Protein AF-A0A7V9LCT3-F1 (afdb_monomer_lite)

Foldseek 3Di:
DAPPDDDDPLADWDWDFPPPVPDPDTDTRIHHLVRCCQPPVPVVVVCLVVVPDPCVSDVCNPVVSVVSVVSNVVNVVPPPPPPDQPCDDDDPLLVVLLVVCLVPVQPLVSLQVNLVVCVVSVHLLSVLLVLLSVDDPPDDDPVSVVVNVVSCVVLPQPQCVDPVQVKDFDDDRSATAEIETHDPVVVPQDDPLVSLQRPRQQQHQYYEYEEQPAQSQAPSHQSHAEYEYHPYDLVRDHQEHHNYQEYEYAYEQAPVSLVSVCRRCPQAAHQEYEYEPNYPCVHRVVSNVNRYVYYYYDYPVPVPDD

Sequence (306 aa):
MTCDREIPRGYPRIAEPCNDGRIPNAKYQYHCLECAIEQQPKLVREILVSETFDEGQVPDATALKQELQDRIEALEAKKPVPPRRVQLGPDRQVESLMQQLYDTPDDRDVLAVLADALTERGDLRGELIVLDLALGPDEGDEDQENRRNELRYRLLPRVCRSEVARAIVTWGFGFIDHAVVGDTQPYGGKLFPDVWSHGSLRLLRELTVNGDPGDWLGSKFPALRRLAIGYGRLDSLPSSLPRLEELRLTCRVDRAGAELLAAVLGDRKLARIELGHMARPDVVRERLAQLCDELVTFTDNDRATW

pLDDT: mean 84.53, std 13.06, range [43.25, 97.94]

Secondary structure (DSSP, 8-state):
----S---TT--EEEEEE--SS-SS-EEEEEEHHHHHHH-HHHHHHHHHHT---TTT-TTHHHHHHHHHHHHHHHHHHSPPPP--------HHHHHHHHHHTT-TT-HHHHHHHHHHHHHTT-HHHHHHHHHHHSBTTB--HHHHHHHHHHHHHHS-HHHH-TTTT-EEEE-SSSEEEEEE---GGGTT---TTGGG-GGGTT--EEEEES--TTTHHHH-TT--EEEEES--GGGS-S---S-SEEEE-S---HHHHHHHHHHHTTPPEEEEEE-TTS-HHHHHHHHHTSEEEEEE--GGGGG--

Radius of gyration: 23.57 Å; chains: 1; bounding box: 50×59×61 Å

Structure (mmCIF, N/CA/C/O backbone):
data_AF-A0A7V9LCT3-F1
#
_entry.id   AF-A0A7V9LCT3-F1
#
loop_
_atom_site.group_PDB
_atom_site.id
_atom_site.type_symbol
_atom_site.label_atom_id
_atom_site.label_alt_id
_atom_site.label_comp_id
_atom_site.label_asym_id
_atom_site.label_entity_id
_atom_site.label_seq_id
_atom_site.pdbx_PDB_ins_code
_atom_site.Cartn_x
_atom_site.Cartn_y
_atom_site.Cartn_z
_atom_site.occupancy
_atom_site.B_iso_or_equiv
_atom_site.auth_seq_id
_atom_site.auth_comp_id
_atom_site.auth_asym_id
_atom_site.auth_atom_id
_atom_site.pdbx_PDB_model_num
ATOM 1 N N . MET A 1 1 ? -16.205 17.462 13.086 1.00 47.94 1 MET A N 1
ATOM 2 C CA . MET A 1 1 ? -16.680 17.943 14.401 1.00 47.94 1 MET A CA 1
ATOM 3 C C . MET A 1 1 ? -16.192 19.362 14.613 1.00 47.94 1 MET A C 1
ATOM 5 O O . MET A 1 1 ? -15.016 19.550 14.875 1.00 47.94 1 MET A O 1
ATOM 9 N N . THR A 1 2 ? -17.044 20.366 14.421 1.00 52.69 2 THR A N 1
ATOM 10 C CA . THR A 1 2 ? -16.813 21.711 14.963 1.00 52.69 2 THR A CA 1
ATOM 11 C C . THR A 1 2 ? -17.222 21.696 16.426 1.00 52.69 2 THR A C 1
ATOM 13 O O . THR A 1 2 ? -18.192 21.039 16.794 1.00 52.69 2 THR A O 1
ATOM 16 N N . CYS A 1 3 ? -16.497 22.407 17.283 1.00 67.50 3 CYS A N 1
ATOM 17 C CA . CYS A 1 3 ? -17.121 22.864 18.512 1.00 67.50 3 CYS A CA 1
ATOM 18 C C . CYS A 1 3 ? -18.257 23.810 18.098 1.00 67.50 3 CYS A C 1
ATOM 20 O O . CYS A 1 3 ? -17.982 24.896 17.599 1.00 67.50 3 CYS A O 1
ATOM 22 N N . ASP A 1 4 ? -19.515 23.405 18.274 1.00 72.69 4 ASP A N 1
ATOM 23 C CA . ASP A 1 4 ? -20.668 24.257 17.937 1.00 72.69 4 ASP A CA 1
ATOM 24 C C . ASP A 1 4 ? -20.835 25.434 18.916 1.00 72.69 4 ASP A C 1
ATOM 26 O O . ASP A 1 4 ? -21.752 26.244 18.785 1.00 72.69 4 ASP A O 1
ATOM 30 N N . ARG A 1 5 ? -19.951 25.551 19.919 1.00 79.88 5 ARG A N 1
ATOM 31 C CA . ARG A 1 5 ? -19.931 26.695 20.829 1.00 79.88 5 ARG A CA 1
ATOM 32 C C . ARG A 1 5 ? -19.214 27.863 20.170 1.00 79.88 5 ARG A C 1
ATOM 34 O O . ARG A 1 5 ? -18.103 27.733 19.659 1.00 79.88 5 ARG A O 1
ATOM 41 N N . GLU A 1 6 ? -19.833 29.030 20.267 1.00 83.25 6 GLU A N 1
ATOM 42 C CA . GLU A 1 6 ? -19.211 30.289 19.887 1.00 83.25 6 GLU A CA 1
ATOM 43 C C . GLU A 1 6 ? -17.942 30.514 20.727 1.00 83.25 6 GLU A C 1
ATOM 45 O O . GLU A 1 6 ? -17.989 30.503 21.958 1.00 83.25 6 GLU A O 1
ATOM 50 N N . ILE A 1 7 ? -16.793 30.677 20.064 1.00 83.50 7 ILE A N 1
ATOM 51 C CA . ILE A 1 7 ? -15.518 30.969 20.729 1.00 83.50 7 ILE A CA 1
ATOM 52 C C . ILE A 1 7 ? -15.452 32.486 20.938 1.00 83.50 7 ILE A C 1
ATOM 54 O O . ILE A 1 7 ? -15.351 33.216 19.943 1.00 83.50 7 ILE A O 1
ATOM 58 N N . PRO A 1 8 ? -15.491 32.996 22.183 1.00 83.25 8 PRO A N 1
ATOM 59 C CA . PRO A 1 8 ? -15.514 34.432 22.400 1.00 83.25 8 PRO A CA 1
ATOM 60 C C . PRO A 1 8 ? -14.223 35.087 21.900 1.00 83.25 8 PRO A C 1
ATOM 62 O O . PRO A 1 8 ? -13.136 34.502 21.921 1.00 83.25 8 PRO A O 1
ATOM 65 N N . ARG A 1 9 ? -14.328 36.336 21.445 1.00 81.69 9 ARG A N 1
ATOM 66 C CA . ARG A 1 9 ? -13.175 37.083 20.934 1.00 81.69 9 ARG A CA 1
ATOM 67 C C . ARG A 1 9 ? -12.093 37.206 22.014 1.00 81.69 9 ARG A C 1
ATOM 69 O O . ARG A 1 9 ? -12.383 37.620 23.131 1.00 81.69 9 ARG A O 1
ATOM 76 N N . GLY A 1 10 ? -10.850 36.884 21.653 1.00 80.31 10 GLY A N 1
ATOM 77 C CA . GLY A 1 10 ? -9.696 36.930 22.559 1.00 80.31 10 GLY A CA 1
ATOM 78 C C . GLY A 1 10 ? -9.449 35.644 23.351 1.00 80.31 10 GLY A C 1
ATOM 79 O O . GLY A 1 10 ? -8.466 35.582 24.080 1.00 80.31 10 GLY A O 1
ATOM 80 N N . TYR A 1 11 ? -10.290 34.614 23.200 1.00 81.19 11 TYR A N 1
ATOM 81 C CA . TYR A 1 11 ? -10.021 33.309 23.802 1.00 81.19 11 TYR A CA 1
ATOM 82 C C . TYR A 1 11 ? -9.047 32.485 22.947 1.00 81.19 11 TYR A C 1
ATOM 84 O O . TYR A 1 11 ? -9.151 32.501 21.713 1.00 81.19 11 TYR A O 1
ATOM 92 N N . PRO A 1 12 ? -8.136 31.721 23.580 1.00 80.69 12 PRO A N 1
ATOM 93 C CA . PRO A 1 12 ? -7.275 30.780 22.880 1.00 80.69 12 PRO A CA 1
ATOM 94 C C . PRO A 1 12 ? -8.095 29.745 22.105 1.00 80.69 12 PRO A C 1
ATOM 96 O O . PRO A 1 12 ? -9.076 29.190 22.607 1.00 80.69 12 PRO A O 1
ATOM 99 N N . ARG A 1 13 ? -7.669 29.457 20.877 1.00 86.31 13 ARG A N 1
ATOM 100 C CA . ARG A 1 13 ? -8.299 28.471 19.994 1.00 86.31 13 ARG A CA 1
ATOM 101 C C . ARG A 1 13 ? -7.247 27.711 19.209 1.00 86.31 13 ARG A C 1
ATOM 103 O O . ARG A 1 13 ? -6.200 28.266 18.889 1.00 86.31 13 ARG A O 1
ATOM 110 N N . ILE A 1 14 ? -7.554 26.467 18.872 1.00 82.94 14 ILE A N 1
ATOM 111 C CA . ILE A 1 14 ? -6.701 25.636 18.024 1.00 82.94 14 ILE A CA 1
ATOM 112 C C . ILE A 1 14 ? -7.218 25.714 16.597 1.00 82.94 14 ILE A C 1
ATOM 114 O O . ILE A 1 14 ? -8.405 25.507 16.366 1.00 82.94 14 ILE A O 1
ATOM 118 N N . ALA A 1 15 ? -6.335 26.043 15.659 1.00 82.31 15 ALA A N 1
ATOM 119 C CA . ALA A 1 15 ? -6.627 26.007 14.236 1.00 82.31 15 ALA A CA 1
ATOM 120 C C . ALA A 1 15 ? -6.131 24.674 13.669 1.00 82.31 15 ALA A C 1
ATOM 122 O O . ALA A 1 15 ? -4.931 24.418 13.647 1.00 82.31 15 ALA A O 1
ATOM 123 N N . GLU A 1 16 ? -7.053 23.836 13.219 1.00 76.81 16 GLU A N 1
ATOM 124 C CA . GLU A 1 16 ? -6.757 22.600 12.505 1.00 76.81 16 GLU A CA 1
ATOM 125 C C . GLU A 1 16 ? -6.865 22.876 10.998 1.00 76.81 16 GLU A C 1
ATOM 127 O O . GLU A 1 16 ? -7.911 23.354 10.544 1.00 76.81 16 GLU A O 1
ATOM 132 N N . PRO A 1 17 ? -5.808 22.646 10.203 1.00 72.94 17 PRO A N 1
ATOM 133 C CA . PRO A 1 17 ? -5.899 22.775 8.757 1.00 72.94 17 PRO A CA 1
ATOM 134 C C . PRO A 1 17 ? -6.800 21.664 8.197 1.00 72.94 17 PRO A C 1
ATOM 136 O O . PRO A 1 17 ? -6.451 20.489 8.190 1.00 72.94 17 PRO A O 1
ATOM 139 N N . CYS A 1 18 ? -7.963 22.037 7.673 1.00 70.12 18 CYS A N 1
ATOM 140 C CA . CYS A 1 18 ? -8.828 21.148 6.909 1.00 70.12 18 CYS A CA 1
ATOM 141 C C . CYS A 1 18 ? -8.391 21.178 5.451 1.00 70.12 18 CYS A C 1
ATOM 143 O O . CYS A 1 18 ? -8.944 21.919 4.634 1.00 70.12 18 CYS A O 1
ATOM 145 N N . ASN A 1 19 ? -7.373 20.388 5.130 1.00 61.22 19 ASN A N 1
ATOM 146 C CA . ASN A 1 19 ? -6.968 20.199 3.749 1.00 61.22 19 ASN A CA 1
ATOM 147 C C . ASN A 1 19 ? -7.677 18.963 3.186 1.00 61.22 19 ASN A C 1
ATOM 149 O O . ASN A 1 19 ? -7.213 17.839 3.337 1.00 61.22 19 ASN A O 1
ATOM 153 N N . ASP A 1 20 ? -8.816 19.175 2.525 1.00 60.22 20 ASP A N 1
ATOM 154 C CA . ASP A 1 20 ? -9.520 18.126 1.771 1.00 60.22 20 ASP A CA 1
ATOM 155 C C . ASP A 1 20 ? -8.862 17.832 0.406 1.00 60.22 20 ASP A C 1
ATOM 157 O O . ASP A 1 20 ? -9.371 17.036 -0.384 1.00 60.22 20 ASP A O 1
ATOM 161 N N . GLY A 1 21 ? -7.738 18.496 0.109 1.00 55.75 21 GLY A N 1
ATOM 162 C CA . GLY A 1 21 ? -6.989 18.371 -1.140 1.00 55.75 21 GLY A CA 1
ATOM 163 C C . GLY A 1 21 ? -7.661 19.018 -2.355 1.00 55.75 21 GLY A C 1
ATOM 164 O O . GLY A 1 21 ? -7.080 18.990 -3.438 1.00 55.75 21 GLY A O 1
ATOM 165 N N . ARG A 1 22 ? -8.857 19.612 -2.213 1.00 50.59 22 ARG A N 1
ATOM 166 C CA . ARG A 1 22 ? -9.653 20.145 -3.335 1.00 50.59 22 ARG A CA 1
ATOM 167 C C . ARG A 1 22 ? -9.625 21.667 -3.444 1.00 50.59 22 ARG A C 1
ATOM 169 O O . ARG A 1 22 ? -9.981 22.200 -4.493 1.00 50.59 22 ARG A O 1
ATOM 176 N N . ILE A 1 23 ? -9.213 22.379 -2.394 1.00 46.91 23 ILE A N 1
ATOM 177 C CA . ILE A 1 23 ? -9.235 23.848 -2.355 1.00 46.91 23 ILE A CA 1
ATOM 178 C C . ILE A 1 23 ? -7.805 24.393 -2.178 1.00 46.91 23 ILE A C 1
ATOM 180 O O . ILE A 1 23 ? -7.138 24.023 -1.218 1.00 46.91 23 ILE A O 1
ATOM 184 N N . PRO A 1 24 ? -7.325 25.307 -3.050 1.00 54.25 24 PRO A N 1
ATOM 185 C CA . PRO A 1 24 ? -5.952 25.827 -2.992 1.00 54.25 24 PRO A CA 1
ATOM 186 C C . PRO A 1 24 ? -5.623 26.665 -1.743 1.00 54.25 24 PRO A C 1
ATOM 188 O O . PRO A 1 24 ? -4.455 26.940 -1.481 1.00 54.25 24 PRO A O 1
ATOM 191 N N . ASN A 1 25 ? -6.637 27.083 -0.981 1.00 57.62 25 ASN A N 1
ATOM 192 C CA . ASN A 1 25 ? -6.483 27.873 0.236 1.00 57.62 25 ASN A CA 1
ATOM 193 C C . ASN A 1 25 ? -6.752 26.990 1.454 1.00 57.62 25 ASN A C 1
ATOM 195 O O . ASN A 1 25 ? -7.812 26.367 1.529 1.00 57.62 25 ASN A O 1
ATOM 199 N N . ALA A 1 26 ? -5.834 26.999 2.425 1.00 62.69 26 ALA A N 1
ATOM 200 C CA . ALA A 1 26 ? -6.020 26.305 3.693 1.00 62.69 26 ALA A CA 1
ATOM 201 C C . ALA A 1 26 ? -7.297 26.811 4.381 1.00 62.69 26 ALA A C 1
ATOM 203 O O . ALA A 1 26 ? -7.370 27.958 4.830 1.00 62.69 26 ALA A O 1
ATOM 204 N N . LYS A 1 27 ? -8.324 25.959 4.441 1.00 71.62 27 LYS A N 1
ATOM 205 C CA . LYS A 1 27 ? -9.455 26.167 5.342 1.00 71.62 27 LYS A CA 1
ATOM 206 C C . LYS A 1 27 ? -9.010 25.713 6.720 1.00 71.62 27 LYS A C 1
ATOM 208 O O . LYS A 1 27 ? -8.489 24.616 6.860 1.00 71.62 27 LYS A O 1
ATOM 213 N N . TYR A 1 28 ? -9.217 26.551 7.724 1.00 75.62 28 TYR A N 1
ATOM 214 C CA . TYR A 1 28 ? -8.947 26.186 9.107 1.00 75.62 28 TYR A CA 1
ATOM 215 C C . TYR A 1 28 ? -10.261 25.954 9.827 1.00 75.62 28 TYR A C 1
ATOM 217 O O . TYR A 1 28 ? -11.173 26.783 9.759 1.00 75.62 28 TYR A O 1
ATOM 225 N N . GLN A 1 29 ? -10.339 24.839 10.533 1.00 79.12 29 GLN A N 1
ATOM 226 C CA . GLN A 1 29 ? -11.376 24.597 11.511 1.00 79.12 29 GLN A CA 1
ATOM 227 C C . GLN A 1 29 ? -10.850 25.017 12.875 1.00 79.12 29 GLN A C 1
ATOM 229 O O . GLN A 1 29 ? -9.758 24.631 13.285 1.00 79.12 29 GLN A O 1
ATOM 234 N N . TYR A 1 30 ? -11.611 25.866 13.558 1.00 83.31 30 TYR A N 1
ATOM 235 C CA . TYR A 1 30 ? -11.221 26.374 14.863 1.00 83.31 30 TYR A CA 1
ATOM 236 C C . TYR A 1 30 ? -11.926 25.592 15.960 1.00 83.31 30 TYR A C 1
ATOM 238 O O . TYR A 1 30 ? -13.145 25.425 15.933 1.00 83.31 30 TYR A O 1
ATOM 246 N N . HIS A 1 31 ? -11.151 25.175 16.952 1.00 83.56 31 HIS A N 1
ATOM 247 C CA . HIS A 1 31 ? -11.635 24.457 18.118 1.00 83.56 31 HIS A CA 1
ATOM 248 C C . HIS A 1 31 ? -11.409 25.287 19.369 1.00 83.56 31 HIS A C 1
ATOM 250 O O . HIS A 1 31 ? -10.352 25.901 19.546 1.00 83.56 31 HIS A O 1
ATOM 256 N N . CYS A 1 32 ? -12.402 25.277 20.259 1.00 88.19 32 CYS A N 1
ATOM 257 C CA . CYS A 1 32 ? -12.197 25.762 21.613 1.00 88.19 32 CYS A CA 1
ATOM 258 C C . CYS A 1 32 ? -11.096 24.913 22.268 1.00 88.19 32 CYS A C 1
ATOM 260 O O . CYS A 1 32 ? -11.066 23.696 22.073 1.00 88.19 32 CYS A O 1
ATOM 262 N N . LEU A 1 33 ? -10.179 25.538 23.008 1.00 84.62 33 LEU A N 1
ATOM 263 C CA . LEU A 1 33 ? -9.029 24.831 23.577 1.00 84.62 33 LEU A CA 1
ATOM 264 C C . LEU A 1 33 ? -9.467 23.657 24.469 1.00 84.62 33 LEU A C 1
ATOM 266 O O . LEU A 1 33 ? -8.932 22.562 24.346 1.00 84.62 33 LEU A O 1
ATOM 270 N N . GLU A 1 34 ? -10.513 23.846 25.276 1.00 84.38 34 GLU A N 1
ATOM 271 C CA . GLU A 1 34 ? -11.100 22.789 26.115 1.00 84.38 34 GLU A CA 1
ATOM 272 C C . GLU A 1 34 ? -11.581 21.589 25.291 1.00 84.38 34 GLU A C 1
ATOM 274 O O . GLU A 1 34 ? -11.237 20.444 25.579 1.00 84.38 34 GLU A O 1
ATOM 279 N N . CYS A 1 35 ? -12.318 21.868 24.218 1.00 85.00 35 CYS A N 1
ATOM 280 C CA . CYS A 1 35 ? -12.861 20.881 23.298 1.00 85.00 35 CYS A CA 1
ATOM 281 C C . CYS A 1 35 ? -11.734 20.078 22.644 1.00 85.00 35 CYS A C 1
ATOM 283 O O . CYS A 1 35 ? -11.811 18.856 22.530 1.00 85.00 35 CYS A O 1
ATOM 285 N N . ALA A 1 36 ? -10.666 20.766 22.238 1.00 86.25 36 ALA A N 1
ATOM 286 C CA . ALA A 1 36 ? -9.524 20.139 21.599 1.00 86.25 36 ALA A CA 1
ATOM 287 C C . ALA A 1 36 ? -8.716 19.264 22.570 1.00 86.25 36 ALA A C 1
ATOM 289 O O . ALA A 1 36 ? -8.267 18.193 22.173 1.00 86.25 36 ALA A O 1
ATOM 290 N N . ILE A 1 37 ? -8.572 19.655 23.842 1.00 86.81 37 ILE A N 1
ATOM 291 C CA . ILE A 1 37 ? -7.918 18.824 24.870 1.00 86.81 37 ILE A CA 1
ATOM 292 C C . ILE A 1 37 ? -8.689 17.520 25.085 1.00 86.81 37 ILE A C 1
ATOM 294 O O . ILE A 1 37 ? -8.088 16.451 25.178 1.00 86.81 37 ILE A O 1
ATOM 298 N N . GLU A 1 38 ? -10.016 17.601 25.169 1.00 82.12 38 GLU A N 1
ATOM 299 C CA . GLU A 1 38 ? -10.863 16.434 25.417 1.00 82.12 38 GLU A CA 1
ATOM 300 C C . GLU A 1 38 ? -10.903 15.491 24.211 1.00 82.12 38 GLU A C 1
ATOM 302 O O . GLU A 1 38 ? -10.739 14.277 24.359 1.00 82.12 38 GLU A O 1
ATOM 307 N N . GLN A 1 39 ? -11.089 16.046 23.012 1.00 81.25 39 GLN A N 1
ATOM 308 C CA . GLN A 1 39 ? -11.294 15.261 21.794 1.00 81.25 39 GLN A CA 1
ATOM 309 C C . GLN A 1 39 ? -9.978 14.832 21.136 1.00 81.25 39 GLN A C 1
ATOM 311 O O . GLN A 1 39 ? -9.871 13.714 20.630 1.00 81.25 39 GLN A O 1
ATOM 316 N N . GLN A 1 40 ? -8.957 15.691 21.156 1.00 82.00 40 GLN A N 1
ATOM 317 C CA . GLN A 1 40 ? -7.684 15.488 20.463 1.00 82.00 40 GLN A CA 1
ATOM 318 C C . GLN A 1 40 ? -6.460 15.897 21.315 1.00 82.00 40 GLN A C 1
ATOM 320 O O . GLN A 1 40 ? -5.636 16.706 20.880 1.00 82.00 40 GLN A O 1
ATOM 325 N N . PRO A 1 41 ? -6.236 15.286 22.496 1.00 84.00 41 PRO A N 1
ATOM 326 C CA . PRO A 1 41 ? -5.140 15.672 23.398 1.00 84.00 41 PRO A CA 1
ATOM 327 C C . PRO A 1 41 ? -3.741 15.581 22.760 1.00 84.00 41 PRO A C 1
ATOM 329 O O . PRO A 1 41 ? -2.819 16.280 23.170 1.00 84.00 41 PRO A O 1
ATOM 332 N N . LYS A 1 42 ? -3.571 14.736 21.732 1.00 78.88 42 LYS A N 1
ATOM 333 C CA . LYS A 1 42 ? -2.309 14.610 20.986 1.00 78.88 42 LYS A CA 1
ATOM 334 C C . LYS A 1 42 ? -1.992 15.843 20.143 1.00 78.88 42 LYS A C 1
ATOM 336 O O . LYS A 1 42 ? -0.854 16.289 20.178 1.00 78.88 42 LYS A O 1
ATOM 341 N N . LEU A 1 43 ? -2.986 16.392 19.442 1.00 79.00 43 LEU A N 1
ATOM 342 C CA . LEU A 1 43 ? -2.821 17.604 18.639 1.00 79.00 43 LEU A CA 1
ATOM 343 C C . LEU A 1 43 ? -2.426 18.781 19.538 1.00 79.00 43 LEU A C 1
ATOM 345 O O . LEU A 1 43 ? -1.489 19.513 19.237 1.00 79.00 43 LEU A O 1
ATOM 349 N N . VAL A 1 44 ? -3.085 18.909 20.696 1.00 83.44 44 VAL A N 1
ATOM 350 C CA . VAL A 1 44 ? -2.736 19.932 21.693 1.00 83.44 44 VAL A CA 1
ATOM 351 C C . VAL A 1 44 ? -1.292 19.763 22.172 1.00 83.44 44 VAL A C 1
ATOM 353 O O . VAL A 1 44 ? -0.559 20.744 22.248 1.00 83.44 44 VAL A O 1
ATOM 356 N N . ARG A 1 45 ? -0.847 18.527 22.436 1.00 82.00 45 ARG A N 1
ATOM 357 C CA . ARG A 1 45 ? 0.541 18.237 22.826 1.00 82.00 45 ARG A CA 1
ATOM 358 C C . ARG A 1 45 ? 1.550 18.591 21.732 1.00 82.00 45 ARG A C 1
ATOM 360 O O . ARG A 1 45 ? 2.602 19.133 22.045 1.00 82.00 45 ARG A O 1
ATOM 367 N N . GLU A 1 46 ? 1.251 18.302 20.471 1.00 79.00 46 GLU A N 1
ATOM 368 C CA . GLU A 1 46 ? 2.124 18.675 19.352 1.00 79.00 46 GLU A CA 1
ATOM 369 C C . GLU A 1 46 ? 2.280 20.195 19.255 1.00 79.00 46 GLU A C 1
ATOM 371 O O . GLU A 1 46 ? 3.409 20.671 19.176 1.00 79.00 46 GLU A O 1
ATOM 376 N N . ILE A 1 47 ? 1.181 20.944 19.390 1.00 79.69 47 ILE A N 1
ATOM 377 C CA . ILE A 1 47 ? 1.186 22.416 19.423 1.00 79.69 47 ILE A CA 1
ATOM 378 C C . ILE A 1 47 ? 1.988 22.956 20.619 1.00 79.69 47 ILE A C 1
ATOM 380 O O . ILE A 1 47 ? 2.718 23.940 20.490 1.00 79.69 47 ILE A O 1
ATOM 384 N N . LEU A 1 48 ? 1.872 22.310 21.787 1.00 79.19 48 LEU A N 1
ATOM 385 C CA . LEU A 1 48 ? 2.650 22.660 22.980 1.00 79.19 48 LEU A CA 1
ATOM 386 C C . LEU A 1 48 ? 4.156 22.518 22.740 1.00 79.19 48 LEU A C 1
ATOM 388 O O . LEU A 1 48 ? 4.919 23.408 23.114 1.00 79.19 48 LEU A O 1
ATOM 392 N N . VAL A 1 49 ? 4.566 21.416 22.106 1.00 78.56 49 VAL A N 1
ATOM 393 C CA . VAL A 1 49 ? 5.971 21.088 21.820 1.00 78.56 49 VAL A CA 1
ATOM 394 C C . VAL A 1 49 ? 6.543 21.941 20.689 1.00 78.56 49 VAL A C 1
ATOM 396 O O . VAL A 1 49 ? 7.710 22.314 20.754 1.00 78.56 49 VAL A O 1
ATOM 399 N N . SER A 1 50 ? 5.752 22.261 19.662 1.00 75.50 50 SER A N 1
ATOM 400 C CA . SER A 1 50 ? 6.196 23.107 18.547 1.00 75.50 50 SER A CA 1
ATOM 401 C C . SER A 1 50 ? 6.314 24.584 18.915 1.00 75.50 50 SER A C 1
ATOM 403 O O . SER A 1 50 ? 6.805 25.365 18.105 1.00 75.50 50 SER A O 1
ATOM 405 N N . GLU A 1 51 ? 5.846 24.970 20.107 1.00 76.75 51 GLU A N 1
ATOM 406 C CA . GLU A 1 51 ? 5.828 26.347 20.608 1.00 76.75 51 GLU A CA 1
ATOM 407 C C . GLU A 1 51 ? 5.171 27.344 19.644 1.00 76.75 51 GLU A C 1
ATOM 409 O O . GLU A 1 51 ? 5.474 28.531 19.655 1.00 76.75 51 GLU A O 1
ATOM 414 N N . THR A 1 52 ? 4.223 26.885 18.827 1.00 72.50 52 THR A N 1
ATOM 415 C CA . THR A 1 52 ? 3.560 27.690 17.785 1.00 72.50 52 THR A CA 1
ATOM 416 C C . THR A 1 52 ? 2.503 28.647 18.348 1.00 72.50 52 THR A C 1
ATOM 418 O O . THR A 1 52 ? 1.486 28.912 17.708 1.00 72.50 52 THR A O 1
ATOM 421 N N . PHE A 1 53 ? 2.709 29.147 19.564 1.00 71.31 53 PHE A N 1
ATOM 422 C CA . PHE A 1 53 ? 1.849 30.148 20.180 1.00 71.31 53 PHE A CA 1
ATOM 423 C C . PHE A 1 53 ? 2.211 31.524 19.633 1.00 71.31 53 PHE A C 1
ATOM 425 O O . PHE A 1 53 ? 3.382 31.883 19.545 1.00 71.31 53 PHE A O 1
ATOM 432 N N . ASP A 1 54 ? 1.199 32.322 19.309 1.00 71.75 54 ASP A N 1
ATOM 433 C CA . ASP A 1 54 ? 1.402 33.757 19.148 1.00 71.75 54 ASP A CA 1
ATOM 434 C C . ASP A 1 54 ? 1.583 34.360 20.550 1.00 71.75 54 ASP A C 1
ATOM 436 O O . ASP A 1 54 ? 0.607 34.632 21.255 1.00 71.75 54 ASP A O 1
ATOM 440 N N . GLU A 1 55 ? 2.840 34.498 20.988 1.00 66.69 55 GLU A N 1
ATOM 441 C CA . GLU A 1 55 ? 3.205 35.019 22.315 1.00 66.69 55 GLU A CA 1
ATOM 442 C C . GLU A 1 55 ? 2.604 36.407 22.586 1.00 66.69 55 GLU A C 1
ATOM 444 O O . GLU A 1 55 ? 2.336 36.752 23.734 1.00 66.69 55 GLU A O 1
ATOM 449 N N . GLY A 1 56 ? 2.310 37.188 21.539 1.00 74.56 56 GLY A N 1
ATOM 450 C CA . GLY A 1 56 ? 1.656 38.490 21.668 1.00 74.56 56 GLY A CA 1
ATOM 451 C C . GLY A 1 56 ? 0.178 38.415 22.071 1.00 74.56 56 GLY A C 1
ATOM 452 O O . GLY A 1 56 ? -0.386 39.422 22.499 1.00 74.56 56 GLY A O 1
ATOM 453 N N . GLN A 1 57 ? -0.462 37.248 21.943 1.00 74.81 57 GLN A N 1
ATOM 454 C CA . GLN A 1 57 ? -1.888 37.052 22.231 1.00 74.81 57 GLN A CA 1
ATOM 455 C C . GLN A 1 57 ? -2.157 36.259 23.512 1.00 74.81 57 GLN A C 1
ATOM 457 O O . GLN A 1 57 ? -3.303 36.214 23.962 1.00 74.81 57 GLN A O 1
ATOM 462 N N . VAL A 1 58 ? -1.131 35.651 24.116 1.00 77.00 58 VAL A N 1
ATOM 463 C CA . VAL A 1 58 ? -1.263 34.855 25.342 1.00 77.00 58 VAL A CA 1
ATOM 464 C C . VAL A 1 58 ? -0.479 35.539 26.468 1.00 77.00 58 VAL A C 1
ATOM 466 O O . VAL A 1 58 ? 0.743 35.428 26.497 1.00 77.00 58 VAL A O 1
ATOM 469 N N . PRO A 1 59 ? -1.154 36.227 27.413 1.00 74.69 59 PRO A N 1
ATOM 470 C CA . PRO A 1 59 ? -0.495 37.023 28.455 1.00 74.69 59 PRO A CA 1
ATOM 471 C C . PRO A 1 59 ? 0.484 36.244 29.343 1.00 74.69 59 PRO A C 1
ATOM 473 O O . PRO A 1 59 ? 1.404 36.838 29.897 1.00 74.69 59 PRO A O 1
ATOM 476 N N . ASP A 1 60 ? 0.285 34.930 29.481 1.00 86.31 60 ASP A N 1
ATOM 477 C CA . ASP A 1 60 ? 1.176 34.024 30.207 1.00 86.31 60 ASP A CA 1
ATOM 478 C C . ASP A 1 60 ? 1.226 32.657 29.505 1.00 86.31 60 ASP A C 1
ATOM 480 O O . ASP A 1 60 ? 0.532 31.699 29.864 1.00 86.31 60 ASP A O 1
ATOM 484 N N . ALA A 1 61 ? 2.014 32.586 28.429 1.00 82.38 61 ALA A N 1
ATOM 485 C CA . ALA A 1 61 ? 2.160 31.371 27.630 1.00 82.38 61 ALA A CA 1
ATOM 486 C C . ALA A 1 61 ? 2.715 30.193 28.448 1.00 82.38 61 ALA A C 1
ATOM 488 O O . ALA A 1 61 ? 2.345 29.046 28.201 1.00 82.38 61 ALA A O 1
ATOM 489 N N . THR A 1 62 ? 3.566 30.462 29.442 1.00 84.44 62 THR A N 1
ATOM 490 C CA . THR A 1 62 ? 4.166 29.431 30.297 1.00 84.44 62 THR A CA 1
ATOM 491 C C . THR A 1 62 ? 3.124 28.795 31.213 1.00 84.44 62 THR A C 1
ATOM 493 O O . THR A 1 62 ? 3.040 27.568 31.269 1.00 84.44 62 THR A O 1
ATOM 496 N N . ALA A 1 63 ? 2.294 29.601 31.885 1.00 87.31 63 ALA A N 1
ATOM 497 C CA . ALA A 1 63 ? 1.220 29.079 32.729 1.00 87.31 63 ALA A CA 1
ATOM 498 C C . ALA A 1 63 ? 0.197 28.274 31.914 1.00 87.31 63 ALA A C 1
ATOM 500 O O . ALA A 1 63 ? -0.184 27.176 32.323 1.00 87.31 63 ALA A O 1
ATOM 501 N N . LEU A 1 64 ? -0.182 28.768 30.727 1.00 84.12 64 LEU A N 1
ATOM 502 C CA . LEU A 1 64 ? -1.095 28.050 29.837 1.00 84.12 64 LEU A CA 1
ATOM 503 C C . LEU A 1 64 ? -0.500 26.712 29.372 1.00 84.12 64 LEU A C 1
ATOM 505 O O . LEU A 1 64 ? -1.197 25.700 29.384 1.00 84.12 64 LEU A O 1
ATOM 509 N N . LYS A 1 65 ? 0.788 26.678 28.995 1.00 85.69 65 LYS A N 1
ATOM 510 C CA . LYS A 1 65 ? 1.475 25.432 28.614 1.00 85.69 65 LYS A CA 1
ATOM 511 C C . LYS A 1 65 ? 1.409 24.389 29.736 1.00 85.69 65 LYS A C 1
ATOM 513 O O . LYS A 1 65 ? 1.082 23.236 29.460 1.00 85.69 65 LYS A O 1
ATOM 518 N N . GLN A 1 66 ? 1.677 24.794 30.980 1.00 87.50 66 GLN A N 1
ATOM 519 C CA . GLN A 1 66 ? 1.633 23.891 32.133 1.00 87.50 66 GLN A CA 1
ATOM 520 C C . GLN A 1 66 ? 0.212 23.379 32.410 1.00 87.50 66 GLN A C 1
ATOM 522 O O . GLN A 1 66 ? 0.024 22.175 32.558 1.00 87.50 66 GLN A O 1
ATOM 527 N N . GLU A 1 67 ? -0.798 24.257 32.403 1.00 88.56 67 GLU A N 1
ATOM 528 C CA . GLU A 1 67 ? -2.198 23.857 32.612 1.00 88.56 67 GLU A CA 1
ATOM 529 C C . GLU A 1 67 ? -2.655 22.823 31.570 1.00 88.56 67 GLU A C 1
ATOM 531 O O . GLU A 1 67 ? -3.303 21.822 31.894 1.00 88.56 67 GLU A O 1
ATOM 536 N N . LEU A 1 68 ? -2.301 23.051 30.303 1.00 87.19 68 LEU A N 1
ATOM 537 C CA . LEU A 1 68 ? -2.639 22.139 29.217 1.00 87.19 68 LEU A CA 1
ATOM 538 C C . LEU A 1 68 ? -1.947 20.787 29.374 1.00 87.19 68 LEU A C 1
ATOM 540 O O . LEU A 1 68 ? -2.591 19.753 29.184 1.00 87.19 68 LEU A O 1
ATOM 544 N N . GLN A 1 69 ? -0.669 20.786 29.751 1.00 86.44 69 GLN A N 1
ATOM 545 C CA . GLN A 1 69 ? 0.079 19.563 30.016 1.00 86.44 69 GLN A CA 1
ATOM 546 C C . GLN A 1 69 ? -0.570 18.752 31.150 1.00 86.44 69 GLN A C 1
ATOM 548 O O . GLN A 1 69 ? -0.869 17.572 30.952 1.00 86.44 69 GLN A O 1
ATOM 553 N N . ASP A 1 70 ? -0.891 19.390 32.279 1.00 89.00 70 ASP A N 1
ATOM 554 C CA . ASP A 1 70 ? -1.516 18.741 33.438 1.00 89.00 70 ASP A CA 1
ATOM 555 C C . ASP A 1 70 ? -2.890 18.139 33.084 1.00 89.00 70 ASP A C 1
ATOM 557 O O . ASP A 1 70 ? -3.219 17.014 33.478 1.00 89.00 70 ASP A O 1
ATOM 561 N N . ARG A 1 71 ? -3.708 18.851 32.291 1.00 89.38 71 ARG A N 1
ATOM 562 C CA . ARG A 1 71 ? -5.016 18.343 31.831 1.00 89.38 71 ARG A CA 1
ATOM 563 C C . ARG A 1 71 ? -4.873 17.146 30.896 1.00 89.38 71 ARG A C 1
ATOM 565 O O . ARG A 1 71 ? -5.645 16.192 31.021 1.00 89.38 71 ARG A O 1
ATOM 572 N N . ILE A 1 72 ? -3.912 17.180 29.973 1.00 85.12 72 ILE A N 1
ATOM 573 C CA . ILE A 1 72 ? -3.640 16.057 29.068 1.00 85.12 72 ILE A CA 1
ATOM 574 C C . ILE A 1 72 ? -3.204 14.830 29.877 1.00 85.12 72 ILE A C 1
ATOM 576 O O . ILE A 1 72 ? -3.736 13.740 29.659 1.00 85.12 72 ILE A O 1
ATOM 580 N N . GLU A 1 73 ? -2.301 15.001 30.843 1.00 87.75 73 GLU A N 1
ATOM 581 C CA . GLU A 1 73 ? -1.840 13.920 31.722 1.00 87.75 73 GLU A CA 1
ATOM 582 C C . GLU A 1 73 ? -2.985 13.332 32.555 1.00 87.75 73 GLU A C 1
ATOM 584 O O . GLU A 1 73 ? -3.145 12.111 32.618 1.00 87.75 73 GLU A O 1
ATOM 589 N N . ALA A 1 74 ? -3.853 14.175 33.122 1.00 89.12 74 ALA A N 1
ATOM 590 C CA . ALA A 1 74 ? -5.027 13.726 33.867 1.00 89.12 74 ALA A CA 1
ATOM 591 C C . ALA A 1 74 ? -6.027 12.943 32.995 1.00 89.12 74 ALA A C 1
ATOM 593 O O . ALA A 1 74 ? -6.626 11.966 33.457 1.00 89.12 74 ALA A O 1
ATOM 594 N N . LEU A 1 75 ? -6.222 13.347 31.735 1.00 85.56 75 LEU A N 1
ATOM 595 C CA . LEU A 1 75 ? -7.066 12.618 30.782 1.00 85.56 75 LEU A CA 1
ATOM 596 C C . LEU A 1 75 ? -6.450 11.279 30.377 1.00 85.56 75 LEU A C 1
ATOM 598 O O . LEU A 1 75 ? -7.165 10.284 30.264 1.00 85.56 75 LEU A O 1
ATOM 602 N N . GLU A 1 76 ? -5.137 11.232 30.170 1.00 82.69 76 GLU A N 1
ATOM 603 C CA . GLU A 1 76 ? -4.428 9.993 29.850 1.00 82.69 76 GLU A CA 1
ATOM 604 C C . GLU A 1 76 ? -4.432 9.016 31.030 1.00 82.69 76 GLU A C 1
ATOM 606 O O . GLU A 1 76 ? -4.679 7.831 30.819 1.00 82.69 76 GLU A O 1
ATOM 611 N N . ALA A 1 77 ? -4.279 9.502 32.265 1.00 86.12 77 ALA A N 1
ATOM 612 C CA . ALA A 1 77 ? -4.367 8.685 33.476 1.00 86.12 77 ALA A CA 1
ATOM 613 C C . ALA A 1 77 ? -5.763 8.070 33.689 1.00 86.12 77 ALA A C 1
ATOM 615 O O . ALA A 1 77 ? -5.885 6.986 34.258 1.00 86.12 77 ALA A O 1
ATOM 616 N N . LYS A 1 78 ? -6.824 8.745 33.223 1.00 85.69 78 LYS A N 1
ATOM 617 C CA . LYS A 1 78 ? -8.208 8.241 33.269 1.00 85.69 78 LYS A CA 1
ATOM 618 C C . LYS A 1 78 ? -8.540 7.267 32.143 1.00 85.69 78 LYS A C 1
ATOM 620 O O . LYS A 1 78 ? -9.542 6.557 32.251 1.00 85.69 78 LYS A O 1
ATOM 625 N N . LYS A 1 79 ? -7.763 7.234 31.054 1.00 78.19 79 LYS A N 1
ATOM 626 C CA . LYS A 1 79 ? -8.039 6.299 29.961 1.00 78.19 79 LYS A CA 1
ATOM 627 C C . LYS A 1 79 ? -7.801 4.880 30.475 1.00 78.19 79 LYS A C 1
ATOM 629 O O . LYS A 1 79 ? -6.713 4.606 30.984 1.00 78.19 79 LYS A O 1
ATOM 634 N N . PRO A 1 80 ? -8.788 3.973 30.353 1.00 71.81 80 PRO A N 1
ATOM 635 C CA . PRO A 1 80 ? -8.576 2.585 30.716 1.00 71.81 80 PRO A CA 1
ATOM 636 C C . PRO A 1 80 ? -7.358 2.093 29.945 1.00 71.81 80 PRO A C 1
ATOM 638 O O . PRO A 1 80 ? -7.288 2.254 28.722 1.00 71.81 80 PRO A O 1
ATOM 641 N N . VAL A 1 81 ? -6.380 1.549 30.673 1.00 66.00 81 VAL A N 1
ATOM 642 C CA . VAL A 1 81 ? -5.219 0.916 30.054 1.00 66.00 81 VAL A CA 1
ATOM 643 C C . VAL A 1 81 ? -5.792 -0.116 29.091 1.00 66.00 81 VAL A C 1
ATOM 645 O O . VAL A 1 81 ? -6.511 -1.011 29.550 1.00 66.00 81 VAL A O 1
ATOM 648 N N . PRO A 1 82 ? -5.571 0.025 27.769 1.00 60.84 82 PRO A N 1
ATOM 649 C CA . PRO A 1 82 ? -6.117 -0.931 26.828 1.00 60.84 82 PRO A CA 1
ATOM 650 C C . PRO A 1 82 ? -5.643 -2.314 27.275 1.00 60.84 82 PRO A C 1
ATOM 652 O O . PRO A 1 82 ? -4.467 -2.439 27.647 1.00 60.84 82 PRO A O 1
ATOM 655 N N . PRO A 1 83 ? -6.535 -3.323 27.310 1.00 59.62 83 PRO A N 1
ATOM 656 C CA . PRO A 1 83 ? -6.174 -4.653 27.770 1.00 59.62 83 PRO A CA 1
ATOM 657 C C . PRO A 1 83 ? -4.876 -5.048 27.080 1.00 59.62 83 PRO A C 1
ATOM 659 O O . PRO A 1 83 ? -4.741 -4.886 25.862 1.00 59.62 83 PRO A O 1
ATOM 662 N N . ARG A 1 84 ? -3.885 -5.446 27.888 1.00 53.06 84 ARG A N 1
ATOM 663 C CA . ARG A 1 84 ? -2.541 -5.772 27.414 1.00 53.06 84 ARG A CA 1
ATOM 664 C C . ARG A 1 84 ? -2.709 -6.748 26.258 1.00 53.06 84 ARG A C 1
ATOM 666 O O . ARG A 1 84 ? -3.136 -7.876 26.486 1.00 53.06 84 ARG A O 1
ATOM 673 N N . ARG A 1 85 ? -2.436 -6.292 25.029 1.00 56.03 85 ARG A N 1
ATOM 674 C CA . ARG A 1 85 ? -2.558 -7.133 23.837 1.00 56.03 85 ARG A CA 1
ATOM 675 C C . ARG A 1 85 ? -1.698 -8.360 24.085 1.00 56.03 85 ARG A C 1
ATOM 677 O O . ARG A 1 85 ? -0.478 -8.235 24.209 1.00 56.03 85 ARG A O 1
ATOM 684 N N . VAL A 1 86 ? -2.341 -9.515 24.226 1.00 53.19 86 VAL A N 1
ATOM 685 C CA . VAL A 1 86 ? -1.634 -10.787 24.260 1.00 53.19 86 VAL A CA 1
ATOM 686 C C . VAL A 1 86 ? -0.933 -10.865 22.914 1.00 53.19 86 VAL A C 1
ATOM 688 O O . VAL A 1 86 ? -1.586 -10.884 21.873 1.00 53.19 86 VAL A O 1
ATOM 691 N N . GLN A 1 87 ? 0.397 -10.802 22.924 1.00 53.75 87 GLN A N 1
ATOM 692 C CA . GLN A 1 87 ? 1.181 -11.072 21.729 1.00 53.75 87 GLN A CA 1
ATOM 693 C C . GLN A 1 87 ? 1.038 -12.566 21.456 1.00 53.75 87 GLN A C 1
ATOM 695 O O . GLN A 1 87 ? 1.829 -13.380 21.925 1.00 53.75 87 GLN A O 1
ATOM 700 N N . LEU A 1 88 ? -0.041 -12.930 20.770 1.00 57.84 88 LEU A N 1
ATOM 701 C CA . LEU A 1 88 ? -0.192 -14.253 20.199 1.00 57.84 88 LEU A CA 1
ATOM 702 C C . LEU A 1 88 ? 0.958 -14.411 19.202 1.00 57.84 88 LEU A C 1
ATOM 704 O O . LEU A 1 88 ? 1.162 -13.544 18.349 1.00 57.84 88 LEU A O 1
ATOM 708 N N . GLY A 1 89 ? 1.740 -15.481 19.355 1.00 67.94 89 GLY A N 1
ATOM 709 C CA . GLY A 1 89 ? 2.848 -15.797 18.456 1.00 67.94 89 GLY A CA 1
ATOM 710 C C . GLY A 1 89 ? 2.410 -15.913 16.985 1.00 67.94 89 GLY A C 1
ATOM 711 O O . GLY A 1 89 ? 1.212 -15.798 16.683 1.00 67.94 89 GLY A O 1
ATOM 712 N N . PRO A 1 90 ? 3.371 -16.134 16.067 1.00 74.12 90 PRO A N 1
ATOM 713 C CA . PRO A 1 90 ? 3.074 -16.332 14.651 1.00 74.12 90 PRO A CA 1
ATOM 714 C C . PRO A 1 90 ? 2.041 -17.448 14.490 1.00 74.12 90 PRO A C 1
ATOM 716 O O . PRO A 1 90 ? 2.189 -18.540 15.046 1.00 74.12 90 PRO A O 1
ATOM 719 N N . ASP A 1 91 ? 0.959 -17.129 13.786 1.00 86.25 91 ASP A N 1
ATOM 720 C CA . ASP A 1 91 ? -0.169 -18.027 13.594 1.00 86.25 91 ASP A CA 1
ATOM 721 C C . ASP A 1 91 ? -0.063 -18.677 12.230 1.00 86.25 91 ASP A C 1
ATOM 723 O O . ASP A 1 91 ? -0.250 -18.027 11.199 1.00 86.25 91 ASP A O 1
ATOM 727 N N . ARG A 1 92 ? 0.223 -19.976 12.240 1.00 92.31 92 ARG A N 1
ATOM 728 C CA . ARG A 1 92 ? 0.371 -20.759 11.015 1.00 92.31 92 ARG A CA 1
ATOM 729 C C . ARG A 1 92 ? -0.895 -20.731 10.160 1.00 92.31 92 ARG A C 1
ATOM 731 O O . ARG A 1 92 ? -0.780 -20.817 8.942 1.00 92.31 92 ARG A O 1
ATOM 738 N N . GLN A 1 93 ? -2.078 -20.607 10.767 1.00 94.25 93 GLN A N 1
ATOM 739 C CA . GLN A 1 93 ? -3.334 -20.532 10.025 1.00 94.25 93 GLN A CA 1
ATOM 740 C C . GLN A 1 93 ? -3.445 -19.200 9.282 1.00 94.25 93 GLN A C 1
ATOM 742 O O . GLN A 1 93 ? -3.670 -19.198 8.074 1.00 94.25 93 GLN A O 1
ATOM 747 N N . VAL A 1 94 ? -3.220 -18.077 9.973 1.00 95.12 94 VAL A N 1
ATOM 748 C CA . VAL A 1 94 ? -3.240 -16.743 9.347 1.00 95.12 94 VAL A CA 1
ATOM 749 C C . VAL A 1 94 ? -2.183 -16.650 8.250 1.00 95.12 94 VAL A C 1
ATOM 751 O O . VAL A 1 94 ? -2.478 -16.177 7.159 1.00 95.12 94 VAL A O 1
ATOM 754 N N . GLU A 1 95 ? -0.965 -17.135 8.499 1.00 94.69 95 GLU A N 1
ATOM 755 C CA . GLU A 1 95 ? 0.102 -17.166 7.491 1.00 94.69 95 GLU A CA 1
ATOM 756 C C . GLU A 1 95 ? -0.287 -18.006 6.267 1.00 94.69 95 GLU A C 1
ATOM 758 O O . GLU A 1 95 ? -0.065 -17.578 5.135 1.00 94.69 95 GLU A O 1
ATOM 763 N N . SER A 1 96 ? -0.923 -19.164 6.474 1.00 95.62 96 SER A N 1
ATOM 764 C CA . SER A 1 96 ? -1.392 -20.020 5.381 1.00 95.62 96 SER A CA 1
ATOM 765 C C . SER A 1 96 ? -2.498 -19.369 4.546 1.00 95.62 96 SER A C 1
ATOM 767 O O . SER A 1 96 ? -2.464 -19.493 3.323 1.00 95.62 96 SER A O 1
ATOM 769 N N . LEU A 1 97 ? -3.445 -18.661 5.170 1.00 96.81 97 LEU A N 1
ATOM 770 C CA . LEU A 1 97 ? -4.501 -17.919 4.468 1.00 96.81 97 LEU A CA 1
ATOM 771 C C . LEU A 1 97 ? -3.925 -16.726 3.696 1.00 96.81 97 LEU A C 1
ATOM 773 O O . LEU A 1 97 ? -4.237 -16.532 2.525 1.00 96.81 97 LEU A O 1
ATOM 777 N N . MET A 1 98 ? -3.015 -15.967 4.316 1.00 96.69 98 MET A N 1
ATOM 778 C CA . MET A 1 98 ? -2.318 -14.862 3.649 1.00 96.69 98 MET A CA 1
ATOM 779 C C . MET A 1 98 ? -1.542 -15.338 2.419 1.00 96.69 98 MET A C 1
ATOM 781 O O . MET A 1 98 ? -1.548 -14.660 1.398 1.00 96.69 98 MET A O 1
ATOM 785 N N . GLN A 1 99 ? -0.905 -16.509 2.501 1.00 95.06 99 GLN A N 1
ATOM 786 C CA . GLN A 1 99 ? -0.168 -17.084 1.380 1.00 95.06 99 GLN A CA 1
ATOM 787 C C . GLN A 1 99 ? -1.074 -17.428 0.189 1.00 95.06 99 GLN A C 1
ATOM 789 O O . GLN A 1 99 ? -0.628 -17.281 -0.945 1.00 95.06 99 GLN A O 1
ATOM 794 N N . GLN A 1 100 ? -2.321 -17.848 0.431 1.00 96.62 100 GLN A N 1
ATOM 795 C CA . GLN A 1 100 ? -3.312 -18.074 -0.631 1.00 96.62 100 GLN A CA 1
ATOM 796 C C . GLN A 1 100 ? -3.714 -16.746 -1.293 1.00 96.62 100 GLN A C 1
ATOM 798 O O . GLN A 1 100 ? -3.710 -16.628 -2.516 1.00 96.62 100 GLN A O 1
ATOM 803 N N . LEU A 1 101 ? -3.952 -15.708 -0.486 1.00 96.69 101 LEU A N 1
ATOM 804 C CA . LEU A 1 101 ? -4.344 -14.383 -0.979 1.00 96.69 101 LEU A CA 1
ATOM 805 C C . LEU A 1 101 ? -3.239 -13.647 -1.750 1.00 96.69 101 LEU A C 1
ATOM 807 O O . LEU A 1 101 ? -3.531 -12.689 -2.457 1.00 96.69 101 LEU A O 1
ATOM 811 N N . TYR A 1 102 ? -1.970 -14.056 -1.662 1.00 94.62 102 TYR A N 1
ATOM 812 C CA . TYR A 1 102 ? -0.910 -13.431 -2.467 1.00 94.62 102 TYR A CA 1
ATOM 813 C C . TYR A 1 102 ? -1.048 -13.684 -3.967 1.00 94.62 102 TYR A C 1
ATOM 815 O O . TYR A 1 102 ? -0.534 -12.887 -4.756 1.00 94.62 102 TYR A O 1
ATOM 823 N N . ASP A 1 103 ? -1.721 -14.764 -4.358 1.00 92.38 103 ASP A N 1
ATOM 824 C CA . ASP A 1 103 ? -1.987 -15.082 -5.759 1.00 92.38 103 ASP A CA 1
ATOM 825 C C . ASP A 1 103 ? -3.386 -14.601 -6.185 1.00 92.38 103 ASP A C 1
ATOM 827 O O . ASP A 1 103 ? -3.547 -14.120 -7.306 1.00 92.38 103 ASP A O 1
ATOM 831 N N . THR A 1 104 ? -4.371 -14.645 -5.279 1.00 95.56 104 THR A N 1
ATOM 832 C CA . THR A 1 104 ? -5.763 -14.221 -5.515 1.00 95.56 104 THR A CA 1
ATOM 833 C C . THR A 1 104 ? -6.268 -13.294 -4.395 1.00 95.56 104 THR A C 1
ATOM 835 O O . THR A 1 104 ? -7.047 -13.717 -3.542 1.00 95.56 104 THR A O 1
ATOM 838 N N . PRO A 1 105 ? -5.844 -12.015 -4.367 1.00 95.12 105 PRO A N 1
ATOM 839 C CA . PRO A 1 105 ? -6.092 -11.116 -3.231 1.00 95.12 105 PRO A CA 1
ATOM 840 C C . PRO A 1 105 ? -7.559 -10.727 -3.024 1.00 95.12 105 PRO A C 1
ATOM 842 O O . PRO A 1 105 ? -7.917 -10.299 -1.929 1.00 95.12 105 PRO A O 1
ATOM 845 N N . ASP A 1 106 ? -8.402 -10.916 -4.041 1.00 96.12 106 ASP A N 1
ATOM 846 C CA . ASP A 1 106 ? -9.841 -10.638 -3.991 1.00 96.12 106 ASP A CA 1
ATOM 847 C C . ASP A 1 106 ? -10.686 -11.908 -3.751 1.00 96.12 106 ASP A C 1
ATOM 849 O O . ASP A 1 106 ? -11.906 -11.881 -3.928 1.00 96.12 106 ASP A O 1
ATOM 853 N N . ASP A 1 107 ? -10.066 -13.038 -3.379 1.00 97.62 107 ASP A N 1
ATOM 854 C CA . ASP A 1 107 ? -10.787 -14.275 -3.057 1.00 97.62 107 ASP A CA 1
ATOM 855 C C . ASP A 1 107 ? -11.628 -14.089 -1.784 1.00 97.62 107 ASP A C 1
ATOM 857 O O . ASP A 1 107 ? -11.131 -14.134 -0.655 1.00 97.62 107 ASP A O 1
ATOM 861 N N . ARG A 1 108 ? -12.928 -13.847 -1.986 1.00 97.19 108 ARG A N 1
ATOM 862 C CA . ARG A 1 108 ? -13.886 -13.513 -0.924 1.00 97.19 108 ARG A CA 1
ATOM 863 C C . ARG A 1 108 ? -14.067 -14.640 0.087 1.00 97.19 108 ARG A C 1
ATOM 865 O O . ARG A 1 108 ? -14.284 -14.341 1.260 1.00 97.19 108 ARG A O 1
ATOM 872 N N . ASP A 1 109 ? -13.957 -15.897 -0.338 1.00 97.56 109 ASP A N 1
ATOM 873 C CA . ASP A 1 109 ? -14.127 -17.048 0.551 1.00 97.56 109 ASP A CA 1
ATOM 874 C C . ASP A 1 109 ? -12.926 -17.155 1.498 1.00 97.56 109 ASP A C 1
ATOM 876 O O . ASP A 1 109 ? -13.089 -17.283 2.715 1.00 97.56 109 ASP A O 1
ATOM 880 N N . VAL A 1 110 ? -11.708 -17.005 0.967 1.00 97.94 110 VAL A N 1
ATOM 881 C CA . VAL A 1 110 ? -10.483 -16.986 1.782 1.00 97.94 110 VAL A CA 1
ATOM 882 C C . VAL A 1 110 ? -10.442 -15.750 2.688 1.00 97.94 110 VAL A C 1
ATOM 884 O O . VAL A 1 110 ? -10.052 -15.855 3.854 1.00 97.94 110 VAL A O 1
ATOM 887 N N . LEU A 1 111 ? -10.882 -14.588 2.192 1.00 97.88 111 LEU A N 1
ATOM 888 C CA . LEU A 1 111 ? -10.992 -13.356 2.978 1.00 97.88 111 LEU A CA 1
ATOM 889 C C . LEU A 1 111 ? -11.974 -13.496 4.145 1.00 97.88 111 LEU A C 1
ATOM 891 O O . LEU A 1 111 ? -11.655 -13.039 5.240 1.00 97.88 111 LEU A O 1
ATOM 895 N N . ALA A 1 112 ? -13.125 -14.146 3.950 1.00 97.88 112 ALA A N 1
ATOM 896 C CA . ALA A 1 112 ? -14.090 -14.387 5.022 1.00 97.88 112 ALA A CA 1
ATOM 897 C C . ALA A 1 112 ? -13.480 -15.245 6.145 1.00 97.88 112 ALA A C 1
ATOM 899 O O . ALA A 1 112 ? -13.525 -14.860 7.312 1.00 97.88 112 ALA A O 1
ATOM 900 N N . VAL A 1 113 ? -12.805 -16.347 5.794 1.00 97.81 113 VAL A N 1
ATOM 901 C CA . VAL A 1 113 ? -12.119 -17.209 6.777 1.00 97.81 113 VAL A CA 1
ATOM 902 C C . VAL A 1 113 ? -10.979 -16.461 7.482 1.00 97.81 113 VAL A C 1
ATOM 904 O O . VAL A 1 113 ? -10.769 -16.616 8.687 1.00 97.81 113 VAL A O 1
ATOM 907 N N . LEU A 1 114 ? -10.237 -15.624 6.752 1.00 97.25 114 LEU A N 1
ATOM 908 C CA . LEU A 1 114 ? -9.201 -14.773 7.335 1.00 97.25 114 LEU A CA 1
ATOM 909 C C . LEU A 1 114 ? -9.789 -13.738 8.301 1.00 97.25 114 LEU A C 1
ATOM 911 O O . LEU A 1 114 ? -9.170 -13.450 9.326 1.00 97.25 114 LEU A O 1
ATOM 915 N N . ALA A 1 115 ? -10.960 -13.183 7.994 1.00 97.38 115 ALA A N 1
ATOM 916 C CA . ALA A 1 115 ? -11.619 -12.192 8.829 1.00 97.38 115 ALA A CA 1
ATOM 917 C C . ALA A 1 115 ? -11.985 -12.762 10.205 1.00 97.38 115 ALA A C 1
ATOM 919 O O . ALA A 1 115 ? -11.691 -12.127 11.224 1.00 97.38 115 ALA A O 1
ATOM 920 N N . ASP A 1 116 ? -12.527 -13.980 10.238 1.00 97.44 116 ASP A N 1
ATOM 921 C CA . ASP A 1 116 ? -12.830 -14.701 11.476 1.00 97.44 116 ASP A CA 1
ATOM 922 C C . ASP A 1 116 ? -11.550 -14.944 12.288 1.00 97.44 116 ASP A C 1
ATOM 924 O O . ASP A 1 116 ? -11.452 -14.526 13.445 1.00 97.44 116 ASP A O 1
ATOM 928 N N . ALA A 1 117 ? -10.510 -15.497 11.650 1.00 95.94 117 ALA A N 1
ATOM 929 C CA . ALA A 1 117 ? -9.227 -15.767 12.302 1.00 95.94 117 ALA A CA 1
ATOM 930 C C . ALA A 1 117 ? -8.553 -14.494 12.856 1.00 95.94 117 ALA A C 1
ATOM 932 O O . ALA A 1 117 ? -7.934 -14.513 13.921 1.00 95.94 117 ALA A O 1
ATOM 933 N N . LEU A 1 118 ? -8.656 -13.358 12.158 1.00 95.25 118 LEU A N 1
ATOM 934 C CA . LEU A 1 118 ? -8.142 -12.071 12.637 1.00 95.25 118 LEU A CA 1
ATOM 935 C C . LEU A 1 118 ? -8.971 -11.522 13.807 1.00 95.25 118 LEU A C 1
ATOM 937 O O . LEU A 1 118 ? -8.399 -10.991 14.764 1.00 95.25 118 LEU A O 1
ATOM 941 N N . THR A 1 119 ? -10.293 -11.686 13.764 1.00 95.50 119 THR A N 1
ATOM 942 C CA . THR A 1 119 ? -11.220 -11.219 14.804 1.00 95.50 119 THR A CA 1
ATOM 943 C C . THR A 1 119 ? -11.023 -11.978 16.111 1.00 95.50 119 THR A C 1
ATOM 945 O O . THR A 1 119 ? -10.902 -11.353 17.166 1.00 95.50 119 THR A O 1
ATOM 948 N N . GLU A 1 120 ? -10.882 -13.304 16.052 1.00 93.94 120 GLU A N 1
ATOM 949 C CA . GLU A 1 120 ? -10.569 -14.150 17.215 1.00 93.94 120 GLU A CA 1
ATOM 950 C C . GLU A 1 120 ? -9.271 -13.722 17.918 1.00 93.94 120 GLU A C 1
ATOM 952 O O . GLU A 1 120 ? -9.127 -13.848 19.136 1.00 93.94 120 GLU A O 1
ATOM 957 N N . ARG A 1 121 ? -8.331 -13.145 17.162 1.00 91.38 121 ARG A N 1
ATOM 958 C CA . ARG A 1 121 ? -7.050 -12.625 17.664 1.00 91.38 121 ARG A CA 1
ATOM 959 C C . ARG A 1 121 ? -7.119 -11.168 18.130 1.00 91.38 121 ARG A C 1
ATOM 961 O O . ARG A 1 121 ? -6.105 -10.619 18.570 1.00 91.38 121 ARG A O 1
ATOM 968 N N . GLY A 1 122 ? -8.282 -10.527 18.031 1.00 93.00 122 GLY A N 1
ATOM 969 C CA . GLY A 1 122 ? -8.475 -9.115 18.358 1.00 93.00 122 GLY A CA 1
ATOM 970 C C . GLY A 1 122 ? -7.799 -8.152 17.375 1.00 93.00 122 GLY A C 1
ATOM 971 O O . GLY A 1 122 ? -7.463 -7.024 17.752 1.00 93.00 122 GLY A O 1
ATOM 972 N N . ASP A 1 123 ? -7.553 -8.583 16.134 1.00 94.44 123 ASP A N 1
ATOM 973 C CA . ASP A 1 123 ? -7.061 -7.718 15.065 1.00 94.44 123 ASP A CA 1
ATOM 974 C C . ASP A 1 123 ? -8.236 -7.017 14.370 1.00 94.44 123 ASP A C 1
ATOM 976 O O . ASP A 1 123 ? -9.126 -7.652 13.810 1.00 94.44 123 ASP A O 1
ATOM 980 N N . LEU A 1 124 ? -8.208 -5.682 14.376 1.00 96.19 124 LEU A N 1
ATOM 981 C CA . LEU A 1 124 ? -9.253 -4.831 13.799 1.00 96.19 124 LEU A CA 1
ATOM 982 C C . LEU A 1 124 ? -9.447 -5.038 12.290 1.00 96.19 124 LEU A C 1
ATOM 984 O O . LEU A 1 124 ? -10.477 -4.647 11.749 1.00 96.19 124 LEU A O 1
ATOM 988 N N . ARG A 1 125 ? -8.463 -5.626 11.598 1.00 97.00 125 ARG A N 1
ATOM 989 C CA . ARG A 1 125 ? -8.600 -5.971 10.179 1.00 97.00 125 ARG A CA 1
ATOM 990 C C . ARG A 1 125 ? -9.693 -7.006 9.945 1.00 97.00 125 ARG A C 1
ATOM 992 O O . ARG A 1 125 ? -10.325 -6.933 8.904 1.00 97.00 125 ARG A O 1
ATOM 999 N N . GLY A 1 126 ? -9.940 -7.915 10.892 1.00 97.62 126 GLY A N 1
ATOM 1000 C CA . GLY A 1 126 ? -11.017 -8.897 10.761 1.00 97.62 126 GLY A CA 1
ATOM 1001 C C . GLY A 1 126 ? -12.381 -8.223 10.608 1.00 97.62 126 GLY A C 1
ATOM 1002 O O . GLY A 1 126 ? -13.068 -8.436 9.616 1.00 97.62 126 GLY A O 1
ATOM 1003 N N . GLU A 1 127 ? -12.703 -7.300 11.518 1.00 97.56 127 GLU A N 1
ATOM 1004 C CA . GLU A 1 127 ? -13.926 -6.488 11.453 1.00 97.56 127 GLU A CA 1
ATOM 1005 C C . GLU A 1 127 ? -14.016 -5.677 10.149 1.00 97.56 127 GLU A C 1
ATOM 1007 O O . GLU A 1 127 ? -15.069 -5.630 9.518 1.00 97.56 127 GLU A O 1
ATOM 1012 N N . LEU A 1 128 ? -12.906 -5.068 9.713 1.00 97.25 128 LEU A N 1
ATOM 1013 C CA . LEU A 1 128 ? -12.887 -4.289 8.475 1.00 97.25 128 LEU A CA 1
ATOM 1014 C C . LEU A 1 128 ? -13.169 -5.157 7.237 1.00 97.25 128 LEU A C 1
ATOM 1016 O O . LEU A 1 128 ? -13.940 -4.734 6.383 1.00 97.25 128 LEU A O 1
ATOM 1020 N N . ILE A 1 129 ? -12.596 -6.364 7.155 1.00 97.44 129 ILE A N 1
ATOM 1021 C CA . ILE A 1 129 ? -12.862 -7.295 6.047 1.00 97.44 129 ILE A CA 1
ATOM 1022 C C . ILE A 1 129 ? -14.344 -7.682 6.023 1.00 97.44 129 ILE A C 1
ATOM 1024 O O . ILE A 1 129 ? -14.948 -7.658 4.956 1.00 97.44 129 ILE A O 1
ATOM 1028 N N . VAL A 1 130 ? -14.950 -7.990 7.178 1.00 97.06 130 VAL A N 1
ATOM 1029 C CA . VAL A 1 130 ? -16.388 -8.312 7.257 1.00 97.06 130 VAL A CA 1
ATOM 1030 C C . VAL A 1 130 ? -17.236 -7.161 6.716 1.00 97.06 130 VAL A C 1
ATOM 1032 O O . VAL A 1 130 ? -18.130 -7.394 5.904 1.00 97.06 130 VAL A O 1
ATOM 1035 N N . LEU A 1 131 ? -16.939 -5.922 7.123 1.00 95.75 131 LEU A N 1
ATOM 1036 C CA . LEU A 1 131 ? -17.652 -4.741 6.631 1.00 95.75 131 LEU A CA 1
ATOM 1037 C C . LEU A 1 131 ? -17.455 -4.540 5.126 1.00 95.75 131 LEU A C 1
ATOM 1039 O O . LEU A 1 131 ? -18.433 -4.312 4.424 1.00 95.75 131 LEU A O 1
ATOM 1043 N N . ASP A 1 132 ? -16.225 -4.653 4.617 1.00 94.88 132 ASP A N 1
ATOM 1044 C CA . ASP A 1 132 ? -15.942 -4.510 3.183 1.00 94.88 132 ASP A CA 1
ATOM 1045 C C . ASP A 1 132 ? -16.604 -5.624 2.346 1.00 94.88 132 ASP A C 1
ATOM 1047 O O . ASP A 1 132 ? -17.000 -5.382 1.210 1.00 94.88 132 ASP A O 1
ATOM 1051 N N . LEU A 1 133 ? -16.757 -6.840 2.886 1.00 95.12 133 LEU A N 1
ATOM 1052 C CA . LEU A 1 133 ? -17.458 -7.941 2.215 1.00 95.12 133 LEU A CA 1
ATOM 1053 C C . LEU A 1 133 ? -18.985 -7.777 2.238 1.00 95.12 133 LEU A C 1
ATOM 1055 O O . LEU A 1 133 ? -19.644 -8.227 1.298 1.00 95.12 133 LEU A O 1
ATOM 1059 N N . ALA A 1 134 ? -19.541 -7.191 3.299 1.00 93.81 134 ALA A N 1
ATOM 1060 C CA . ALA A 1 134 ? -20.979 -6.969 3.451 1.00 93.81 134 ALA A CA 1
ATOM 1061 C C . ALA A 1 134 ? -21.468 -5.754 2.649 1.00 93.81 134 ALA A C 1
ATOM 1063 O O . ALA A 1 134 ? -22.527 -5.814 2.025 1.00 93.81 134 ALA A O 1
ATOM 1064 N N . LEU A 1 135 ? -20.683 -4.674 2.646 1.00 86.19 135 LEU A N 1
ATOM 1065 C CA . LEU A 1 135 ? -20.958 -3.452 1.902 1.00 86.19 135 LEU A CA 1
ATOM 1066 C C . LEU A 1 135 ? -20.618 -3.683 0.427 1.00 86.19 135 LEU A C 1
ATOM 1068 O O . LEU A 1 135 ? -19.463 -3.594 0.011 1.00 86.19 135 LEU A O 1
ATOM 1072 N N . GLY A 1 136 ? -21.635 -3.994 -0.376 1.00 76.62 136 GLY A N 1
ATOM 1073 C CA . GLY A 1 136 ? -21.515 -3.924 -1.830 1.00 76.62 136 GLY A CA 1
ATOM 1074 C C . GLY A 1 136 ? -21.160 -2.500 -2.299 1.00 76.62 136 GLY A C 1
ATOM 1075 O O . GLY A 1 136 ? -21.202 -1.556 -1.509 1.00 76.62 136 GLY A O 1
ATOM 1076 N N . PRO A 1 137 ? -20.826 -2.311 -3.587 1.00 69.19 137 PRO A N 1
ATOM 1077 C CA . PRO A 1 137 ? -20.433 -1.003 -4.115 1.00 69.19 137 PRO A CA 1
ATOM 1078 C C . PRO A 1 137 ? -21.500 0.098 -3.958 1.00 69.19 137 PRO A C 1
ATOM 1080 O O . PRO A 1 137 ? -21.120 1.262 -3.890 1.00 69.19 137 PRO A O 1
ATOM 1083 N N . ASP A 1 138 ? -22.789 -0.252 -3.847 1.00 67.56 138 ASP A N 1
ATOM 1084 C CA . ASP A 1 138 ? -23.900 0.712 -3.942 1.00 67.56 138 ASP A CA 1
ATOM 1085 C C . ASP A 1 138 ? -24.893 0.707 -2.760 1.00 67.56 138 ASP A C 1
ATOM 1087 O O . ASP A 1 138 ? -25.851 1.478 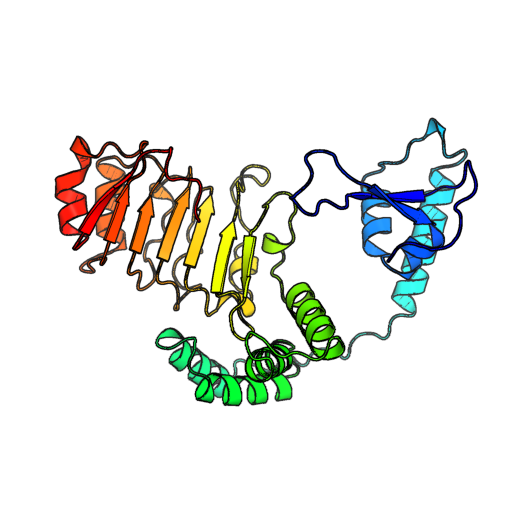-2.769 1.00 67.56 138 ASP A O 1
ATOM 1091 N N . GLU A 1 139 ? -24.698 -0.119 -1.727 1.00 63.91 139 GLU A N 1
ATOM 1092 C CA . GLU A 1 139 ? -25.664 -0.243 -0.622 1.00 63.91 139 GLU A CA 1
ATOM 1093 C C . GLU A 1 139 ? -24.948 -0.390 0.723 1.00 63.91 139 GLU A C 1
ATOM 1095 O O . GLU A 1 139 ? -24.430 -1.454 1.065 1.00 63.91 139 GLU A O 1
ATOM 1100 N N . GLY A 1 140 ? -24.919 0.700 1.493 1.00 72.44 140 GLY A N 1
ATOM 1101 C CA . GLY A 1 140 ? -24.384 0.717 2.846 1.00 72.44 140 GLY A CA 1
ATOM 1102 C C . GLY A 1 140 ? -25.256 1.513 3.800 1.00 72.44 140 GLY A C 1
ATOM 1103 O O . GLY A 1 140 ? -25.707 2.607 3.473 1.00 72.44 140 GLY A O 1
ATOM 1104 N N . ASP A 1 141 ? -25.481 0.950 4.983 1.00 89.50 141 ASP A N 1
ATOM 1105 C CA . ASP A 1 141 ? -25.962 1.697 6.142 1.00 89.50 141 ASP A CA 1
ATOM 1106 C C . ASP A 1 141 ? -24.904 2.745 6.539 1.00 89.50 141 ASP A C 1
ATOM 1108 O O . ASP A 1 141 ? -23.709 2.433 6.592 1.00 89.50 141 ASP A O 1
ATOM 1112 N N . GLU A 1 142 ? -25.330 3.982 6.809 1.00 91.12 142 GLU A N 1
ATOM 1113 C CA . GLU A 1 142 ? -24.445 5.106 7.150 1.00 91.12 142 GLU A CA 1
ATOM 1114 C C . GLU A 1 142 ? -23.561 4.760 8.360 1.00 91.12 142 GLU A C 1
ATOM 1116 O O . GLU A 1 142 ? -22.369 5.077 8.386 1.00 91.12 142 GLU A O 1
ATOM 1121 N N . ASP A 1 143 ? -24.106 4.020 9.329 1.00 91.44 143 ASP A N 1
ATOM 1122 C CA . ASP A 1 143 ? -23.371 3.574 10.513 1.00 91.44 143 ASP A CA 1
ATOM 1123 C C . ASP A 1 143 ? -22.249 2.582 10.163 1.00 91.44 143 ASP A C 1
ATOM 1125 O O . ASP A 1 143 ? -21.137 2.668 10.701 1.00 91.44 143 ASP A O 1
ATOM 1129 N N . GLN A 1 144 ? -22.494 1.666 9.221 1.00 92.75 144 GLN A N 1
ATOM 1130 C CA . GLN A 1 144 ? -21.486 0.710 8.754 1.00 92.75 144 GLN A CA 1
ATOM 1131 C C . GLN A 1 144 ? -20.383 1.407 7.960 1.00 92.75 144 GLN A C 1
ATOM 1133 O O . GLN A 1 144 ? -19.201 1.097 8.140 1.00 92.75 144 GLN A O 1
ATOM 1138 N N . GLU A 1 145 ? -20.741 2.377 7.118 1.00 91.50 145 GLU A N 1
ATOM 1139 C CA . GLU A 1 145 ? -19.767 3.171 6.377 1.00 91.50 145 GLU A CA 1
ATOM 1140 C C . GLU A 1 145 ? -18.901 4.026 7.313 1.00 91.50 145 GLU A C 1
ATOM 1142 O O . GLU A 1 145 ? -17.671 4.047 7.179 1.00 91.50 145 GLU A O 1
ATOM 1147 N N . ASN A 1 146 ? -19.509 4.666 8.313 1.00 90.56 146 ASN A N 1
ATOM 1148 C CA . ASN A 1 146 ? -18.793 5.422 9.335 1.00 90.56 146 ASN A CA 1
ATOM 1149 C C . ASN A 1 146 ? -17.816 4.529 10.109 1.00 90.56 146 ASN A C 1
ATOM 1151 O O . ASN A 1 146 ? -16.643 4.884 10.278 1.00 90.56 146 ASN A O 1
ATOM 1155 N N . ARG A 1 147 ? -18.258 3.333 10.517 1.00 94.25 147 ARG A N 1
ATOM 1156 C CA . ARG A 1 147 ? -17.404 2.365 11.212 1.00 94.25 147 ARG A CA 1
ATOM 1157 C C . ARG A 1 147 ? -16.256 1.869 10.331 1.00 94.25 147 ARG A C 1
ATOM 1159 O O . ARG A 1 147 ? -15.109 1.831 10.783 1.00 94.25 147 ARG A O 1
ATOM 1166 N N . ARG A 1 148 ? -16.533 1.552 9.065 1.00 94.06 148 ARG A N 1
ATOM 1167 C CA . ARG A 1 148 ? -15.523 1.179 8.062 1.00 94.06 148 ARG A CA 1
ATOM 1168 C C . ARG A 1 148 ? -14.459 2.268 7.925 1.00 94.06 148 ARG A C 1
ATOM 1170 O O . ARG A 1 148 ? -13.263 1.977 7.978 1.00 94.06 148 ARG A O 1
ATOM 1177 N N . ASN A 1 149 ? -14.876 3.526 7.801 1.00 91.94 149 ASN A N 1
ATOM 1178 C CA . ASN A 1 149 ? -13.970 4.665 7.664 1.00 91.94 149 ASN A CA 1
ATOM 1179 C C . ASN A 1 149 ? -13.115 4.883 8.926 1.00 91.94 149 ASN A C 1
ATOM 1181 O O . ASN A 1 149 ? -11.908 5.117 8.812 1.00 91.94 149 ASN A O 1
ATOM 1185 N N . GLU A 1 150 ? -13.688 4.721 10.125 1.00 91.94 150 GLU A N 1
ATOM 1186 C CA . GLU A 1 150 ? -12.932 4.750 11.385 1.00 91.94 150 GLU A CA 1
ATOM 1187 C C . GLU A 1 150 ? -11.840 3.667 11.407 1.00 91.94 150 GLU A C 1
ATOM 1189 O O . GLU A 1 150 ? -10.676 3.949 11.715 1.00 91.94 150 GLU A O 1
ATOM 1194 N N . LEU A 1 151 ? -12.192 2.425 11.058 1.00 94.50 151 LEU A N 1
ATOM 1195 C CA . LEU A 1 151 ? -11.253 1.303 11.035 1.00 94.50 151 LEU A CA 1
ATOM 1196 C C . LEU A 1 151 ? -10.129 1.530 10.022 1.00 94.50 151 LEU A C 1
ATOM 1198 O O . LEU A 1 151 ? -8.961 1.368 10.382 1.00 94.50 151 LEU A O 1
ATOM 1202 N N . ARG A 1 152 ? -10.450 1.979 8.800 1.00 94.50 152 ARG A N 1
ATOM 1203 C CA . ARG A 1 152 ? -9.456 2.345 7.775 1.00 94.50 152 ARG A CA 1
ATOM 1204 C C . ARG A 1 152 ? -8.495 3.406 8.296 1.00 94.50 152 ARG A C 1
ATOM 1206 O O . ARG A 1 152 ? -7.282 3.218 8.225 1.00 94.50 152 ARG A O 1
ATOM 1213 N N . TYR A 1 153 ? -9.001 4.472 8.916 1.00 90.19 153 TYR A N 1
ATOM 1214 C CA . TYR A 1 153 ? -8.150 5.498 9.520 1.00 90.19 153 TYR A CA 1
ATOM 1215 C C . TYR A 1 153 ? -7.226 4.910 10.599 1.00 90.19 153 TYR A C 1
ATOM 1217 O O . TYR A 1 153 ? -6.014 5.145 10.590 1.00 90.19 153 TYR A O 1
ATOM 1225 N N . ARG A 1 154 ? -7.759 4.075 11.500 1.00 91.38 154 ARG A N 1
ATOM 1226 C CA . ARG A 1 154 ? -6.996 3.439 12.591 1.00 91.38 154 ARG A CA 1
ATOM 1227 C C . ARG A 1 154 ? -5.953 2.436 12.108 1.00 91.38 154 ARG A C 1
ATOM 1229 O O . ARG A 1 154 ? -4.910 2.315 12.757 1.00 91.38 154 ARG A O 1
ATOM 1236 N N . LEU A 1 155 ? -6.214 1.767 10.991 1.00 93.75 155 LEU A N 1
ATOM 1237 C CA . LEU A 1 155 ? -5.337 0.792 10.341 1.00 93.75 155 LEU A CA 1
ATOM 1238 C C . LEU A 1 155 ? -4.407 1.420 9.294 1.00 93.75 155 LEU A C 1
ATOM 1240 O O . LEU A 1 155 ? -3.532 0.738 8.770 1.00 93.75 155 LEU A O 1
ATOM 1244 N N . LEU A 1 156 ? -4.552 2.712 8.998 1.00 91.44 156 LEU A N 1
ATOM 1245 C CA . LEU A 1 156 ? -3.679 3.404 8.058 1.00 91.44 156 LEU A CA 1
ATOM 1246 C C . LEU A 1 156 ? -2.233 3.450 8.604 1.00 91.44 156 LEU A C 1
ATOM 1248 O O . LEU A 1 156 ? -2.026 3.982 9.704 1.00 91.44 156 LEU A O 1
ATOM 1252 N N . PRO A 1 157 ? -1.221 2.929 7.878 1.00 88.69 157 PRO A N 1
ATOM 1253 C CA . PRO A 1 157 ? 0.173 2.995 8.302 1.00 88.69 157 PRO A CA 1
ATOM 1254 C C . PRO A 1 157 ? 0.613 4.441 8.545 1.00 88.69 157 PRO A C 1
ATOM 1256 O O . PRO A 1 157 ? 0.160 5.363 7.870 1.00 88.69 157 PRO A O 1
ATOM 1259 N N . ARG A 1 158 ? 1.547 4.658 9.481 1.00 83.06 158 ARG A N 1
ATOM 1260 C CA . ARG A 1 158 ? 1.996 6.017 9.841 1.00 83.06 158 ARG A CA 1
ATOM 1261 C C . ARG A 1 158 ? 2.535 6.819 8.651 1.00 83.06 158 ARG A C 1
ATOM 1263 O O . ARG A 1 158 ? 2.277 8.014 8.596 1.00 83.06 158 ARG A O 1
ATOM 1270 N N . VAL A 1 159 ? 3.224 6.180 7.698 1.00 75.44 159 VAL A N 1
ATOM 1271 C CA . VAL A 1 159 ? 3.716 6.863 6.480 1.00 75.44 159 VAL A CA 1
ATOM 1272 C C . VAL A 1 159 ? 2.560 7.436 5.670 1.00 75.44 159 VAL A C 1
ATOM 1274 O O . VAL A 1 159 ? 2.666 8.536 5.147 1.00 75.44 159 VAL A O 1
ATOM 1277 N N . CYS A 1 160 ? 1.427 6.735 5.644 1.00 80.75 160 CYS A N 1
ATOM 1278 C CA . CYS A 1 160 ? 0.260 7.148 4.886 1.00 80.75 160 CYS A CA 1
ATOM 1279 C C . CYS A 1 160 ? -0.554 8.244 5.590 1.00 80.75 160 CYS A C 1
ATOM 1281 O O . CYS A 1 160 ? -1.424 8.841 4.973 1.00 80.75 160 CYS A O 1
ATOM 1283 N N . ARG A 1 161 ? -0.278 8.515 6.874 1.00 79.25 161 ARG A N 1
ATOM 1284 C CA . ARG A 1 161 ? -0.882 9.622 7.636 1.00 79.25 161 ARG A CA 1
ATOM 1285 C C . ARG A 1 161 ? -0.076 10.912 7.565 1.00 79.25 161 ARG A C 1
ATOM 1287 O O . ARG A 1 161 ? -0.550 11.942 8.024 1.00 79.25 161 ARG A O 1
ATOM 1294 N N . SER A 1 162 ? 1.162 10.848 7.083 1.00 72.62 162 SER A N 1
ATOM 1295 C CA . SER A 1 162 ? 2.026 12.019 7.045 1.00 72.62 162 SER A CA 1
ATOM 1296 C C . SER A 1 162 ? 1.542 12.977 5.959 1.00 72.62 162 SER A C 1
ATOM 1298 O O . SER A 1 162 ? 1.581 12.644 4.774 1.00 72.62 162 SER A O 1
ATOM 1300 N N . GLU A 1 163 ? 1.152 14.189 6.358 1.00 67.75 163 GLU A N 1
ATOM 1301 C CA . GLU A 1 163 ? 0.847 15.286 5.426 1.00 67.75 163 GLU A CA 1
ATOM 1302 C C . GLU A 1 163 ? 2.028 15.606 4.505 1.00 67.75 163 GLU A C 1
ATOM 1304 O O . GLU A 1 163 ? 1.853 16.073 3.381 1.00 67.75 163 GLU A O 1
ATOM 1309 N N . VAL A 1 164 ? 3.240 15.319 4.980 1.00 63.41 164 VAL A N 1
ATOM 1310 C CA . VAL A 1 164 ? 4.485 15.533 4.251 1.00 63.41 164 VAL A CA 1
ATOM 1311 C C . VAL A 1 164 ? 4.650 14.494 3.143 1.00 63.41 164 VAL A C 1
ATOM 1313 O O . VAL A 1 164 ? 4.985 14.854 2.020 1.00 63.41 164 VAL A O 1
ATOM 1316 N N . ALA A 1 165 ? 4.358 13.221 3.431 1.00 65.06 165 ALA A N 1
ATOM 1317 C CA . ALA A 1 165 ? 4.444 12.151 2.439 1.00 65.06 165 ALA A CA 1
ATOM 1318 C C . ALA A 1 165 ? 3.312 12.207 1.397 1.00 65.06 165 ALA A C 1
ATOM 1320 O O . ALA A 1 165 ? 3.428 11.561 0.357 1.00 65.06 165 ALA A O 1
ATOM 1321 N N . ARG A 1 166 ? 2.224 12.952 1.671 1.00 73.88 166 ARG A N 1
ATOM 1322 C CA . ARG A 1 166 ? 1.046 13.108 0.792 1.00 73.88 166 ARG A CA 1
ATOM 1323 C C . ARG A 1 166 ? 0.604 11.785 0.170 1.00 73.88 166 ARG A C 1
ATOM 1325 O O . ARG A 1 166 ? 0.417 11.688 -1.042 1.00 73.88 166 ARG A O 1
ATOM 1332 N N . ALA A 1 167 ? 0.517 10.748 0.998 1.00 85.50 167 ALA A N 1
ATOM 1333 C CA . ALA A 1 167 ? 0.209 9.431 0.484 1.00 85.50 167 ALA A CA 1
ATOM 1334 C C . ALA A 1 167 ? -1.252 9.364 0.031 1.00 85.50 167 ALA A C 1
ATOM 1336 O O . ALA A 1 167 ? -2.155 9.752 0.772 1.00 85.50 167 ALA A O 1
ATOM 1337 N N . ILE A 1 168 ? -1.475 8.822 -1.159 1.00 89.81 168 ILE A N 1
ATOM 1338 C CA . ILE A 1 168 ? -2.805 8.471 -1.651 1.00 89.81 168 ILE A CA 1
ATOM 1339 C C . ILE A 1 168 ? -2.911 6.959 -1.535 1.00 89.81 168 ILE A C 1
ATOM 1341 O O . ILE A 1 168 ? -2.039 6.242 -2.019 1.00 89.81 168 ILE A O 1
ATOM 1345 N N . VAL A 1 169 ? -3.945 6.465 -0.861 1.00 93.06 169 VAL A N 1
ATOM 1346 C CA . VAL A 1 169 ? -4.168 5.025 -0.709 1.00 93.06 169 VAL A CA 1
ATOM 1347 C C . VAL A 1 169 ? -5.564 4.652 -1.167 1.00 93.06 169 VAL A C 1
ATOM 1349 O 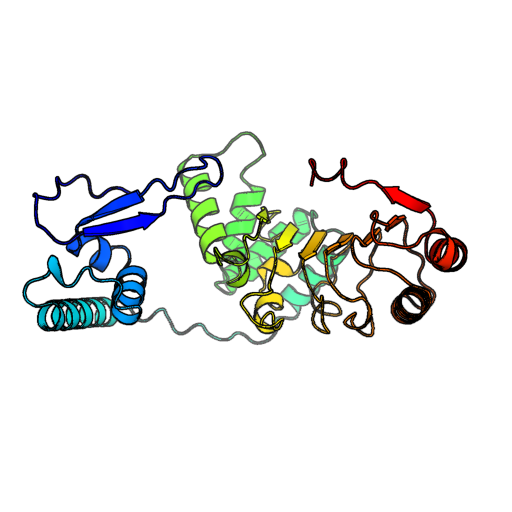O . VAL A 1 169 ? -6.526 5.367 -0.893 1.00 93.06 169 VAL A O 1
ATOM 1352 N N . THR A 1 170 ? -5.671 3.500 -1.817 1.00 94.88 170 THR A N 1
ATOM 1353 C CA . THR A 1 170 ? -6.947 2.851 -2.118 1.00 94.88 170 THR A CA 1
ATOM 1354 C C . THR A 1 170 ? -7.031 1.561 -1.317 1.00 94.88 170 THR A C 1
ATOM 1356 O O . THR A 1 170 ? -6.060 0.806 -1.232 1.00 94.88 170 THR A O 1
ATOM 1359 N N . TRP A 1 171 ? -8.182 1.332 -0.693 1.00 94.81 171 TRP A N 1
ATOM 1360 C CA . TRP A 1 171 ? -8.446 0.136 0.100 1.00 94.81 171 TRP A CA 1
ATOM 1361 C C . TRP A 1 171 ? -9.129 -0.924 -0.764 1.00 94.81 171 TRP A C 1
ATOM 1363 O O . TRP A 1 171 ? -10.093 -0.612 -1.458 1.00 94.81 171 TRP A O 1
ATOM 1373 N N . GLY A 1 172 ? -8.636 -2.157 -0.682 1.00 94.88 172 GLY A N 1
ATOM 1374 C CA . GLY A 1 172 ? -9.393 -3.358 -1.027 1.00 94.88 172 GLY A CA 1
ATOM 1375 C C . GLY A 1 172 ? -10.158 -3.866 0.200 1.00 94.88 172 GLY A C 1
ATOM 1376 O O . GLY A 1 172 ? -10.498 -3.088 1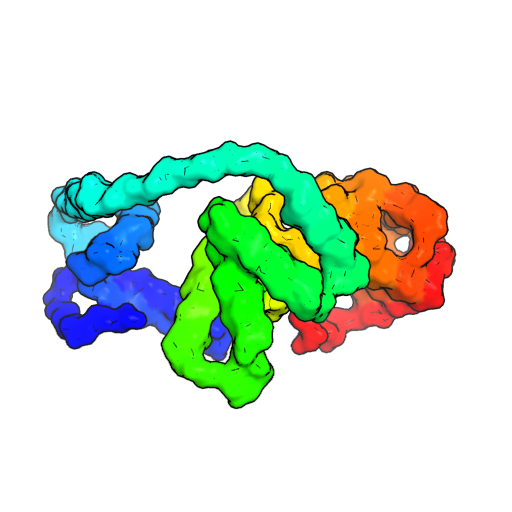.091 1.00 94.88 172 GLY A O 1
ATOM 1377 N N . PHE A 1 173 ? -10.378 -5.178 0.288 1.00 95.81 173 PHE A N 1
ATOM 1378 C CA . PHE A 1 173 ? -11.056 -5.811 1.426 1.00 95.81 173 PHE A CA 1
ATOM 1379 C C . PHE A 1 173 ? -10.154 -5.861 2.666 1.00 95.81 173 PHE A C 1
ATOM 1381 O O . PHE A 1 173 ? -9.374 -6.790 2.835 1.00 95.81 173 PHE A O 1
ATOM 1388 N N . GLY A 1 174 ? -10.211 -4.853 3.539 1.00 95.69 174 GLY A N 1
ATOM 1389 C CA . GLY A 1 174 ? -9.424 -4.789 4.778 1.00 95.69 174 GLY A CA 1
ATOM 1390 C C . GLY A 1 174 ? -7.924 -4.515 4.639 1.00 95.69 174 GLY A C 1
ATOM 1391 O O . GLY A 1 174 ? -7.229 -4.326 5.646 1.00 95.69 174 GLY A O 1
ATOM 1392 N N . PHE A 1 175 ? -7.421 -4.435 3.409 1.00 97.38 175 PHE A N 1
ATOM 1393 C CA . PHE A 1 175 ? -6.025 -4.159 3.081 1.00 97.38 175 PHE A CA 1
ATOM 1394 C C . PHE A 1 175 ? -5.911 -2.938 2.169 1.00 97.38 175 PHE A C 1
ATOM 1396 O O . PHE A 1 175 ? -6.850 -2.561 1.474 1.00 97.38 175 PHE A O 1
ATOM 1403 N N . ILE A 1 176 ? -4.739 -2.315 2.177 1.00 96.44 176 ILE A N 1
ATOM 1404 C CA . ILE A 1 176 ? -4.374 -1.301 1.194 1.00 96.44 176 ILE A CA 1
ATOM 1405 C C . ILE A 1 176 ? -3.964 -2.039 -0.072 1.00 96.44 176 ILE A C 1
ATOM 1407 O O . ILE A 1 176 ? -3.063 -2.877 -0.032 1.00 96.44 176 ILE A O 1
ATOM 1411 N N . ASP A 1 177 ? -4.631 -1.703 -1.164 1.00 96.19 177 ASP A N 1
ATOM 1412 C CA . ASP A 1 177 ? -4.465 -2.344 -2.461 1.00 96.19 177 ASP A CA 1
ATOM 1413 C C . ASP A 1 177 ? -3.513 -1.559 -3.370 1.00 96.19 177 ASP A C 1
ATOM 1415 O O . ASP A 1 177 ? -2.581 -2.107 -3.962 1.00 96.19 177 ASP A O 1
ATOM 1419 N N . HIS A 1 178 ? -3.691 -0.237 -3.382 1.00 95.81 178 HIS A N 1
ATOM 1420 C CA . HIS A 1 178 ? -2.846 0.707 -4.100 1.00 95.81 178 HIS A CA 1
ATOM 1421 C C . HIS A 1 178 ? -2.348 1.787 -3.142 1.00 95.81 178 HIS A C 1
ATOM 1423 O O . HIS A 1 178 ? -3.115 2.320 -2.334 1.00 95.81 178 HIS A O 1
ATOM 1429 N N . ALA A 1 179 ? -1.064 2.125 -3.238 1.00 93.50 179 ALA A N 1
ATOM 1430 C CA . ALA A 1 179 ? -0.475 3.246 -2.525 1.00 93.50 179 ALA A CA 1
ATOM 1431 C C . ALA A 1 179 ? 0.423 4.081 -3.443 1.00 93.50 179 ALA A C 1
ATOM 1433 O O . ALA A 1 179 ? 1.341 3.568 -4.077 1.00 93.50 179 ALA A O 1
ATOM 1434 N N . VAL A 1 180 ? 0.216 5.392 -3.430 1.00 91.38 180 VAL A N 1
ATOM 1435 C CA . VAL A 1 180 ? 1.142 6.388 -3.965 1.00 91.38 180 VAL A CA 1
ATOM 1436 C C . VAL A 1 180 ? 1.773 7.091 -2.782 1.00 91.38 180 VAL A C 1
ATOM 1438 O O . VAL A 1 180 ? 1.071 7.692 -1.975 1.00 91.38 180 VAL A O 1
ATOM 1441 N N . VAL A 1 181 ? 3.093 7.027 -2.666 1.00 87.56 181 VAL A N 1
ATOM 1442 C CA . VAL A 1 181 ? 3.853 7.723 -1.630 1.00 87.56 181 VAL A CA 1
ATOM 1443 C C . VAL A 1 181 ? 4.662 8.828 -2.297 1.00 87.56 181 VAL A C 1
ATOM 1445 O O . VAL A 1 181 ? 5.518 8.583 -3.152 1.00 87.56 181 VAL A O 1
ATOM 1448 N N . GLY A 1 182 ? 4.312 10.066 -1.946 1.00 82.31 182 GLY A N 1
ATOM 1449 C CA . GLY A 1 182 ? 4.938 11.288 -2.428 1.00 82.31 182 GLY A CA 1
ATOM 1450 C C . GLY A 1 182 ? 6.373 11.459 -1.942 1.00 82.31 182 GLY A C 1
ATOM 1451 O O . GLY A 1 182 ? 6.929 10.594 -1.266 1.00 82.31 182 GLY A O 1
ATOM 1452 N N . ASP A 1 183 ? 6.972 12.584 -2.334 1.00 70.50 183 ASP A N 1
ATOM 1453 C CA . ASP A 1 183 ? 8.384 12.871 -2.101 1.00 70.50 183 ASP A CA 1
ATOM 1454 C C . ASP A 1 183 ? 8.763 12.733 -0.617 1.00 70.50 183 ASP A C 1
ATOM 1456 O O . ASP A 1 183 ? 8.261 13.433 0.264 1.00 70.50 183 ASP A O 1
ATOM 1460 N N . THR A 1 184 ? 9.669 11.798 -0.350 1.00 61.34 184 THR A N 1
ATOM 1461 C CA . THR A 1 184 ? 10.166 11.478 0.994 1.00 61.34 184 THR A CA 1
ATOM 1462 C C . THR A 1 184 ? 11.374 12.332 1.393 1.00 61.34 184 THR A C 1
ATOM 1464 O O . THR A 1 184 ? 11.905 12.178 2.499 1.00 61.34 184 THR A O 1
ATOM 1467 N N . GLN A 1 185 ? 11.794 13.264 0.525 1.00 54.38 185 GLN A N 1
ATOM 1468 C CA . GLN A 1 185 ? 12.966 14.122 0.704 1.00 54.38 185 GLN A CA 1
ATOM 1469 C C . GLN A 1 185 ? 13.105 14.840 2.054 1.00 54.38 185 GLN A C 1
ATOM 1471 O O . GLN A 1 185 ? 14.230 14.845 2.563 1.00 54.38 185 GLN A O 1
ATOM 1476 N N . PRO A 1 186 ? 12.063 15.403 2.702 1.00 51.09 186 PRO A N 1
ATOM 1477 C CA . PRO A 1 186 ? 12.268 16.100 3.976 1.00 51.09 186 PRO A CA 1
ATOM 1478 C C . PRO A 1 186 ? 12.767 15.194 5.117 1.00 51.09 186 PRO A C 1
ATOM 1480 O O . PRO A 1 186 ? 13.235 15.709 6.128 1.00 51.09 186 PRO A O 1
ATOM 1483 N N . TYR A 1 187 ? 12.746 13.863 4.959 1.00 50.06 187 TYR A N 1
ATOM 1484 C CA . TYR A 1 187 ? 13.236 12.906 5.960 1.00 50.06 187 TYR A CA 1
ATOM 1485 C C . TYR A 1 187 ? 14.596 12.268 5.622 1.00 50.06 187 TYR A C 1
ATOM 1487 O O . TYR A 1 187 ? 14.980 11.270 6.234 1.00 50.06 187 TYR A O 1
ATOM 1495 N N . GLY A 1 188 ? 15.348 12.810 4.657 1.00 52.12 188 GLY A N 1
ATOM 1496 C CA . GLY A 1 188 ? 16.696 12.315 4.347 1.00 52.12 188 GLY A CA 1
ATOM 1497 C C . GLY A 1 188 ? 16.718 10.890 3.779 1.00 52.12 188 GLY A C 1
ATOM 1498 O O . GLY A 1 188 ? 17.647 10.130 4.052 1.00 52.12 188 GLY A O 1
ATOM 1499 N N . GLY A 1 189 ? 15.681 10.508 3.024 1.00 51.84 189 GLY A N 1
ATOM 1500 C CA . GLY A 1 189 ? 15.643 9.259 2.252 1.00 51.84 189 GLY A CA 1
ATOM 1501 C C . GLY A 1 189 ? 15.467 7.973 3.067 1.00 51.84 189 GLY A C 1
ATOM 1502 O O . GLY A 1 189 ? 15.435 6.889 2.492 1.00 51.84 189 GLY A O 1
ATOM 1503 N N . LYS A 1 190 ? 15.317 8.044 4.396 1.00 56.41 190 LYS A N 1
ATOM 1504 C CA . LYS A 1 190 ? 15.041 6.861 5.225 1.00 56.41 190 LYS A CA 1
ATOM 1505 C C . LYS A 1 190 ? 13.563 6.782 5.567 1.00 56.41 190 LYS A C 1
ATOM 1507 O O . LYS A 1 190 ? 13.141 7.116 6.671 1.00 56.41 190 LYS A O 1
ATOM 1512 N N . LEU A 1 191 ? 12.772 6.287 4.620 1.00 60.88 191 LEU A N 1
ATOM 1513 C CA . LEU A 1 191 ? 11.482 5.695 4.958 1.00 60.88 191 LEU A CA 1
ATOM 1514 C C . LEU A 1 191 ? 11.709 4.611 6.021 1.00 60.88 191 LEU A C 1
ATOM 1516 O O . LEU A 1 191 ? 12.520 3.707 5.823 1.00 60.88 191 LEU A O 1
ATOM 1520 N N . PHE A 1 192 ? 11.025 4.719 7.160 1.00 64.50 192 PHE A N 1
ATOM 1521 C CA . PHE A 1 192 ? 11.178 3.782 8.273 1.00 64.50 192 PHE A CA 1
ATOM 1522 C C . PHE A 1 192 ? 10.785 2.360 7.821 1.00 64.50 192 PHE A C 1
ATOM 1524 O O . PHE A 1 192 ? 9.603 2.137 7.539 1.00 64.50 192 PHE A O 1
ATOM 1531 N N . PRO A 1 193 ? 11.717 1.383 7.782 1.00 69.94 193 PRO A N 1
ATOM 1532 C CA . PRO A 1 193 ? 11.440 0.019 7.306 1.00 69.94 193 PRO A CA 1
ATOM 1533 C C . PRO A 1 193 ? 10.280 -0.673 8.039 1.00 69.94 193 PRO A C 1
ATOM 1535 O O . PRO A 1 193 ? 9.588 -1.531 7.485 1.00 69.94 193 PRO A O 1
ATOM 1538 N N . ASP A 1 194 ? 10.037 -0.272 9.286 1.00 73.50 194 ASP A N 1
ATOM 1539 C CA . ASP A 1 194 ? 8.963 -0.802 10.123 1.00 73.50 194 ASP A CA 1
ATOM 1540 C C . ASP A 1 194 ? 7.574 -0.430 9.602 1.00 73.50 194 ASP A C 1
ATOM 1542 O O . ASP A 1 194 ? 6.627 -1.200 9.760 1.00 73.50 194 ASP A O 1
ATOM 1546 N N . VAL A 1 195 ? 7.441 0.715 8.928 1.00 78.81 195 VAL A N 1
ATOM 1547 C CA . VAL A 1 195 ? 6.154 1.153 8.383 1.00 78.81 195 VAL A CA 1
ATOM 1548 C C . VAL A 1 195 ? 5.697 0.236 7.253 1.00 78.81 195 VAL A C 1
ATOM 1550 O O . VAL A 1 195 ? 4.528 -0.140 7.190 1.00 78.81 195 VAL A O 1
ATOM 1553 N N . TRP A 1 196 ? 6.634 -0.207 6.423 1.00 84.50 196 TRP A N 1
ATOM 1554 C CA . TRP A 1 196 ? 6.389 -1.155 5.338 1.00 84.50 196 TRP A CA 1
ATOM 1555 C C . TRP A 1 196 ? 6.077 -2.572 5.827 1.00 84.50 196 TRP A C 1
ATOM 1557 O O . TRP A 1 196 ? 5.628 -3.417 5.061 1.00 84.50 196 TRP A O 1
ATOM 1567 N N . SER A 1 197 ? 6.273 -2.843 7.120 1.00 88.31 197 SER A N 1
ATOM 1568 C CA . SER A 1 197 ? 5.897 -4.114 7.744 1.00 88.31 197 SER A CA 1
ATOM 1569 C C . SER A 1 197 ? 4.465 -4.105 8.301 1.00 88.31 197 SER A C 1
ATOM 1571 O O . SER A 1 197 ? 4.053 -5.090 8.919 1.00 88.31 197 SER A O 1
ATOM 1573 N N . HIS A 1 198 ? 3.704 -3.022 8.096 1.00 92.12 198 HIS A N 1
ATOM 1574 C CA . HIS A 1 198 ? 2.328 -2.908 8.572 1.00 92.12 198 HIS A CA 1
ATOM 1575 C C . HIS A 1 198 ? 1.418 -3.974 7.947 1.00 92.12 198 HIS A C 1
ATOM 1577 O O . HIS A 1 198 ? 1.439 -4.207 6.739 1.00 92.12 198 HIS A O 1
ATOM 1583 N N . GLY A 1 199 ? 0.567 -4.597 8.769 1.00 93.75 199 GLY A N 1
ATOM 1584 C CA . GLY A 1 199 ? -0.301 -5.698 8.344 1.00 93.75 199 GLY A CA 1
ATOM 1585 C C . GLY A 1 199 ? -1.243 -5.346 7.187 1.00 93.75 199 GLY A C 1
ATOM 1586 O O . GLY A 1 199 ? -1.498 -6.190 6.333 1.00 93.75 199 GLY A O 1
ATOM 1587 N N . SER A 1 200 ? -1.717 -4.102 7.119 1.00 95.81 200 SER A N 1
ATOM 1588 C CA . SER A 1 200 ? -2.606 -3.634 6.042 1.00 95.81 200 SER A CA 1
ATOM 1589 C C . SER A 1 200 ? -1.934 -3.523 4.671 1.00 95.81 200 SER A C 1
ATOM 1591 O O . SER A 1 200 ? -2.643 -3.421 3.687 1.00 95.81 200 SER A O 1
ATOM 1593 N N . LEU A 1 201 ? -0.601 -3.564 4.578 1.00 95.00 201 LEU A N 1
ATOM 1594 C CA . LEU A 1 201 ? 0.125 -3.490 3.299 1.00 95.00 201 LEU A CA 1
ATOM 1595 C C . LEU A 1 201 ? 0.441 -4.873 2.706 1.00 95.00 201 LEU A C 1
ATOM 1597 O O . LEU A 1 201 ? 1.103 -4.974 1.679 1.00 95.00 201 LEU A O 1
ATOM 1601 N N . ARG A 1 202 ? 0.026 -5.963 3.364 1.00 94.81 202 ARG A N 1
ATOM 1602 C CA . ARG A 1 202 ? 0.432 -7.321 2.968 1.00 94.81 202 ARG A CA 1
ATOM 1603 C C . ARG A 1 202 ? -0.139 -7.778 1.626 1.00 94.81 202 ARG A C 1
ATOM 1605 O O . ARG A 1 202 ? 0.492 -8.622 0.998 1.00 94.81 202 ARG A O 1
ATOM 1612 N N . LEU A 1 203 ? -1.280 -7.225 1.213 1.00 96.50 203 LEU A N 1
ATOM 1613 C CA . LEU A 1 203 ? -1.912 -7.476 -0.088 1.00 96.50 203 LEU A CA 1
ATOM 1614 C C . LEU A 1 203 ? -1.767 -6.287 -1.053 1.00 96.50 203 LEU A C 1
ATOM 1616 O O . LEU A 1 203 ? -2.533 -6.179 -2.000 1.00 96.50 203 LEU A O 1
ATOM 1620 N N . LEU A 1 204 ? -0.795 -5.396 -0.822 1.00 96.25 204 LEU A N 1
ATOM 1621 C CA . LEU A 1 204 ? -0.530 -4.266 -1.711 1.00 96.25 204 LEU A CA 1
ATOM 1622 C C . LEU A 1 204 ? -0.152 -4.776 -3.110 1.00 96.25 204 LEU A C 1
ATOM 1624 O O . LEU A 1 204 ? 0.891 -5.419 -3.259 1.00 96.25 204 LEU A O 1
ATOM 1628 N N . ARG A 1 205 ? -0.980 -4.474 -4.113 1.00 96.81 205 ARG A N 1
ATOM 1629 C CA . ARG A 1 205 ? -0.775 -4.858 -5.517 1.00 96.81 205 ARG A CA 1
ATOM 1630 C C . ARG A 1 205 ? -0.040 -3.797 -6.315 1.00 96.81 205 ARG A C 1
ATOM 1632 O O . ARG A 1 205 ? 0.761 -4.142 -7.187 1.00 96.81 205 ARG A O 1
ATOM 1639 N N . GLU A 1 206 ? -0.282 -2.530 -6.001 1.00 96.81 206 GLU A N 1
ATOM 1640 C CA . GLU A 1 206 ? 0.264 -1.400 -6.746 1.00 96.81 206 GLU A CA 1
ATOM 1641 C C . GLU A 1 206 ? 0.949 -0.410 -5.806 1.00 96.81 206 GLU A C 1
ATOM 1643 O O . GLU A 1 206 ? 0.381 0.035 -4.805 1.00 96.81 206 GLU A O 1
ATOM 1648 N N . LEU A 1 207 ? 2.190 -0.051 -6.127 1.00 94.44 207 LEU A N 1
ATOM 1649 C CA . LEU A 1 207 ? 2.965 0.896 -5.338 1.00 94.44 207 LEU A CA 1
ATOM 1650 C C . LEU A 1 207 ? 3.664 1.901 -6.244 1.00 94.44 207 LEU A C 1
ATOM 1652 O O . LEU A 1 207 ? 4.502 1.534 -7.064 1.00 94.44 207 LEU A O 1
ATOM 1656 N N . THR A 1 208 ? 3.382 3.179 -6.023 1.00 92.56 208 THR A N 1
ATOM 1657 C CA . THR A 1 208 ? 4.159 4.286 -6.577 1.00 92.56 208 THR A CA 1
ATOM 1658 C C . THR A 1 208 ? 4.984 4.919 -5.468 1.00 92.56 208 THR A C 1
ATOM 1660 O O . THR A 1 208 ? 4.434 5.354 -4.459 1.00 92.56 208 THR A O 1
ATOM 1663 N N . VAL A 1 209 ? 6.301 5.000 -5.645 1.00 89.25 209 VAL A N 1
ATOM 1664 C CA . VAL A 1 209 ? 7.211 5.630 -4.679 1.00 89.25 209 VAL A CA 1
ATOM 1665 C C . VAL A 1 209 ? 7.972 6.748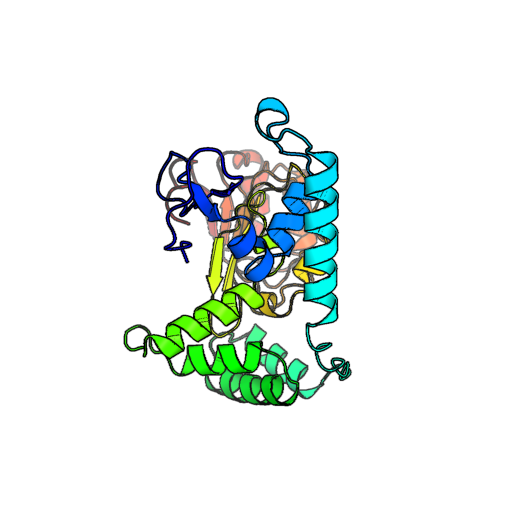 -5.364 1.00 89.25 209 VAL A C 1
ATOM 1667 O O . VAL A 1 209 ? 8.659 6.508 -6.354 1.00 89.25 209 VAL A O 1
ATOM 1670 N N . ASN A 1 210 ? 7.890 7.961 -4.823 1.00 86.25 210 ASN A N 1
ATOM 1671 C CA . ASN A 1 210 ? 8.757 9.062 -5.225 1.00 86.25 210 ASN A CA 1
ATOM 1672 C C . ASN A 1 210 ? 9.978 9.125 -4.293 1.00 86.25 210 ASN A C 1
ATOM 1674 O O . ASN A 1 210 ? 9.871 9.487 -3.119 1.00 86.25 210 ASN A O 1
ATOM 1678 N N . GLY A 1 211 ? 11.141 8.749 -4.817 1.00 83.75 211 GLY A N 1
ATOM 1679 C CA . GLY A 1 211 ? 12.409 8.667 -4.101 1.00 83.75 211 GLY A CA 1
ATOM 1680 C C . GLY A 1 211 ? 13.075 7.302 -4.248 1.00 83.75 211 GLY A C 1
ATOM 1681 O O . GLY A 1 211 ? 12.752 6.523 -5.145 1.00 83.75 211 GLY A O 1
ATOM 1682 N N . ASP A 1 212 ? 14.028 7.029 -3.362 1.00 83.00 212 ASP A N 1
ATOM 1683 C CA . ASP A 1 212 ? 14.823 5.803 -3.385 1.00 83.00 212 ASP A CA 1
ATOM 1684 C C . ASP A 1 212 ? 14.035 4.634 -2.752 1.00 83.00 212 ASP A C 1
ATOM 1686 O O . ASP A 1 212 ? 13.734 4.677 -1.552 1.00 83.00 212 ASP A O 1
ATOM 1690 N N . PRO A 1 213 ? 13.677 3.581 -3.520 1.00 78.69 213 PRO A N 1
ATOM 1691 C CA . PRO A 1 213 ? 12.911 2.441 -3.008 1.00 78.69 213 PRO A CA 1
ATOM 1692 C C . PRO A 1 213 ? 13.649 1.611 -1.951 1.00 78.69 213 PRO A C 1
ATOM 1694 O O . PRO A 1 213 ? 12.991 0.875 -1.227 1.00 78.69 213 PRO A O 1
ATOM 1697 N N . GLY A 1 214 ? 14.975 1.724 -1.829 1.00 80.44 214 GLY A N 1
ATOM 1698 C CA . GLY A 1 214 ? 15.780 1.054 -0.803 1.00 80.44 214 GLY A CA 1
ATOM 1699 C C . GLY A 1 214 ? 15.627 -0.477 -0.730 1.00 80.44 214 GLY A C 1
ATOM 1700 O O . GLY A 1 214 ? 14.895 -1.121 -1.480 1.00 80.44 214 GLY A O 1
ATOM 1701 N N . ASP A 1 215 ? 16.281 -1.084 0.263 1.00 80.44 215 ASP A N 1
ATOM 1702 C CA . ASP A 1 215 ? 16.264 -2.546 0.438 1.00 80.44 215 ASP A CA 1
ATOM 1703 C C . ASP A 1 215 ? 14.932 -3.102 0.982 1.00 80.44 215 ASP A C 1
ATOM 1705 O O . ASP A 1 215 ? 14.732 -4.316 1.060 1.00 80.44 215 ASP A O 1
ATOM 1709 N N . TRP A 1 216 ? 13.998 -2.236 1.390 1.00 82.31 216 TRP A N 1
ATOM 1710 C CA . TRP A 1 216 ? 12.749 -2.648 2.039 1.00 82.31 216 TRP A CA 1
ATOM 1711 C C . TRP A 1 216 ? 11.707 -3.199 1.062 1.00 82.31 216 TRP A C 1
ATOM 1713 O O . TRP A 1 216 ? 10.792 -3.902 1.491 1.00 82.31 216 TRP A O 1
ATOM 1723 N N . LEU A 1 217 ? 11.835 -2.909 -0.233 1.00 83.25 217 LEU A N 1
ATOM 1724 C CA . LEU A 1 217 ? 10.814 -3.233 -1.222 1.00 83.25 217 LEU A CA 1
ATOM 1725 C C . LEU A 1 217 ? 10.676 -4.740 -1.506 1.00 83.25 217 LEU A C 1
ATOM 1727 O O . LEU A 1 217 ? 9.592 -5.188 -1.859 1.00 83.25 217 LEU A O 1
ATOM 1731 N N . GLY A 1 218 ? 11.737 -5.532 -1.322 1.00 77.88 218 GLY A N 1
ATOM 1732 C CA . GLY A 1 218 ? 11.768 -6.948 -1.709 1.00 77.88 218 GLY A CA 1
ATOM 1733 C C . GLY A 1 218 ? 10.729 -7.827 -0.994 1.00 77.88 218 GLY A C 1
ATOM 1734 O O . GLY A 1 218 ? 9.606 -8.013 -1.451 1.00 77.88 218 GLY A O 1
ATOM 1735 N N . SER A 1 219 ? 11.095 -8.419 0.144 1.00 80.12 219 SER A N 1
ATOM 1736 C CA . SER A 1 219 ? 10.282 -9.452 0.817 1.00 80.12 219 SER A CA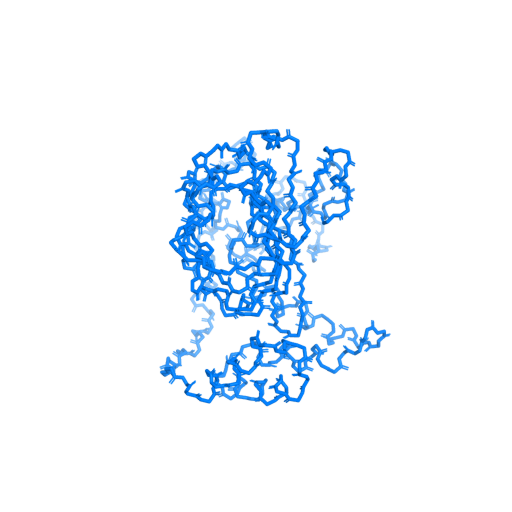 1
ATOM 1737 C C . SER A 1 219 ? 9.019 -8.939 1.523 1.00 80.12 219 SER A C 1
ATOM 1739 O O . SER A 1 219 ? 8.277 -9.724 2.115 1.00 80.12 219 SER A O 1
ATOM 1741 N N . LYS A 1 220 ? 8.767 -7.625 1.518 1.00 87.69 220 LYS A N 1
ATOM 1742 C CA . LYS A 1 220 ? 7.678 -7.019 2.297 1.00 87.69 220 LYS A CA 1
ATOM 1743 C C . LYS A 1 220 ? 6.325 -7.052 1.584 1.00 87.69 220 LYS A C 1
ATOM 1745 O O . LYS A 1 220 ? 5.315 -7.121 2.290 1.00 87.69 220 LYS A O 1
ATOM 1750 N N . PHE A 1 221 ? 6.315 -7.083 0.247 1.00 92.75 221 PHE A N 1
ATOM 1751 C CA . PHE A 1 221 ? 5.100 -7.026 -0.580 1.00 92.75 221 PHE A CA 1
ATOM 1752 C C . PHE A 1 221 ? 5.012 -8.216 -1.549 1.00 92.75 221 PHE A C 1
ATOM 1754 O O . PHE A 1 221 ? 5.226 -8.070 -2.753 1.00 92.75 221 PHE A O 1
ATOM 1761 N N . PRO A 1 222 ? 4.707 -9.421 -1.046 1.00 92.88 222 PRO A N 1
ATOM 1762 C CA . PRO A 1 222 ? 4.602 -10.620 -1.883 1.00 92.88 222 PRO A CA 1
ATOM 1763 C C . PRO A 1 222 ? 3.478 -10.541 -2.936 1.00 92.88 222 PRO A C 1
ATOM 1765 O O . PRO A 1 222 ? 3.581 -11.175 -3.987 1.00 92.88 222 PRO A O 1
ATOM 1768 N N . ALA A 1 223 ? 2.439 -9.738 -2.683 1.00 95.00 223 ALA A N 1
ATOM 1769 C CA . ALA A 1 223 ? 1.328 -9.501 -3.607 1.00 95.00 223 ALA A CA 1
ATOM 1770 C C . ALA A 1 223 ? 1.593 -8.385 -4.639 1.00 95.00 223 ALA A C 1
ATOM 1772 O O . ALA A 1 223 ? 0.764 -8.174 -5.519 1.00 95.00 223 ALA A O 1
ATOM 1773 N N . LEU A 1 224 ? 2.729 -7.678 -4.566 1.00 95.88 224 LEU A N 1
ATOM 1774 C CA . LEU A 1 224 ? 2.995 -6.538 -5.443 1.00 95.88 224 LEU A CA 1
ATOM 1775 C C . LEU A 1 224 ? 3.156 -6.998 -6.894 1.00 95.88 224 LEU A C 1
ATOM 1777 O O . LEU A 1 224 ? 3.989 -7.862 -7.185 1.00 95.88 224 LEU A O 1
ATOM 1781 N N . ARG A 1 225 ? 2.367 -6.404 -7.792 1.00 96.38 225 ARG A N 1
ATOM 1782 C CA . ARG A 1 225 ? 2.366 -6.672 -9.238 1.00 96.38 225 ARG A CA 1
ATOM 1783 C C . ARG A 1 225 ? 2.824 -5.474 -10.049 1.00 96.38 225 ARG A C 1
ATOM 1785 O O . ARG A 1 225 ? 3.529 -5.663 -11.038 1.00 96.38 225 ARG A O 1
ATOM 1792 N N . ARG A 1 226 ? 2.497 -4.257 -9.610 1.00 96.88 226 ARG A N 1
ATOM 1793 C CA . ARG A 1 226 ? 2.907 -3.023 -10.286 1.00 96.88 226 ARG A CA 1
ATOM 1794 C C . ARG A 1 226 ? 3.741 -2.153 -9.371 1.00 96.88 226 ARG A C 1
ATOM 1796 O O . ARG A 1 226 ? 3.352 -1.858 -8.240 1.00 96.88 226 ARG A O 1
ATOM 1803 N N . LEU A 1 227 ? 4.883 -1.718 -9.883 1.00 95.38 227 LEU A N 1
ATOM 1804 C CA . LEU A 1 227 ? 5.767 -0.795 -9.190 1.00 95.38 227 LEU A CA 1
ATOM 1805 C C . LEU A 1 227 ? 6.062 0.406 -10.080 1.00 95.38 227 LEU A C 1
ATOM 1807 O O . LEU A 1 227 ? 6.545 0.245 -11.198 1.00 95.38 227 LEU A O 1
ATOM 1811 N N . ALA A 1 228 ? 5.858 1.607 -9.552 1.00 94.06 228 ALA A N 1
ATOM 1812 C CA . ALA A 1 228 ? 6.304 2.841 -10.173 1.00 94.06 228 ALA A CA 1
ATOM 1813 C C . ALA A 1 228 ? 7.348 3.540 -9.294 1.00 94.06 228 ALA A C 1
ATOM 1815 O O . ALA A 1 228 ? 7.116 3.794 -8.112 1.00 94.06 228 ALA A O 1
ATOM 1816 N N . ILE A 1 229 ? 8.500 3.872 -9.879 1.00 91.81 229 ILE A N 1
ATOM 1817 C CA . ILE A 1 229 ? 9.580 4.596 -9.203 1.00 91.81 229 ILE A CA 1
ATOM 1818 C C . ILE A 1 229 ? 9.714 5.988 -9.818 1.00 91.81 229 ILE A C 1
ATOM 1820 O O . ILE A 1 229 ? 10.036 6.165 -11.002 1.00 91.81 229 ILE A O 1
ATOM 1824 N N . GLY A 1 230 ? 9.444 6.979 -8.975 1.00 87.44 230 GLY A N 1
ATOM 1825 C CA . GLY A 1 230 ? 9.509 8.404 -9.239 1.00 87.44 230 GLY A CA 1
ATOM 1826 C C . GLY A 1 230 ? 10.785 9.036 -8.726 1.00 87.44 230 GLY A C 1
ATOM 1827 O O . GLY A 1 230 ? 11.121 8.830 -7.572 1.00 87.44 230 GLY A O 1
ATOM 1828 N N . TYR A 1 231 ? 11.489 9.823 -9.546 1.00 81.88 231 TYR A N 1
ATOM 1829 C CA . TYR A 1 231 ? 12.575 10.725 -9.107 1.00 81.88 231 TYR A CA 1
ATOM 1830 C C . TYR A 1 231 ? 13.734 10.115 -8.277 1.00 81.88 231 TYR A C 1
ATOM 1832 O O . TYR A 1 231 ? 14.589 10.859 -7.801 1.00 81.88 231 TYR A O 1
ATOM 1840 N N . GLY A 1 232 ? 13.794 8.791 -8.123 1.00 78.19 232 GLY A N 1
ATOM 1841 C CA . GLY A 1 232 ? 14.808 8.081 -7.345 1.00 78.19 232 GLY A CA 1
ATOM 1842 C C . GLY A 1 232 ? 16.011 7.630 -8.163 1.00 78.19 232 GLY A C 1
ATOM 1843 O O . GLY A 1 232 ? 16.159 7.955 -9.347 1.00 78.19 232 GLY A O 1
ATOM 1844 N N . ARG A 1 233 ? 16.873 6.840 -7.525 1.00 83.81 233 ARG A N 1
ATOM 1845 C CA . ARG A 1 233 ? 18.009 6.178 -8.161 1.00 83.81 233 ARG A CA 1
ATOM 1846 C C . ARG A 1 233 ? 17.809 4.669 -8.195 1.00 83.81 233 ARG A C 1
ATOM 1848 O O . ARG A 1 233 ? 17.463 4.048 -7.192 1.00 83.81 233 ARG A O 1
ATOM 1855 N N . LEU A 1 234 ? 18.079 4.068 -9.353 1.00 88.12 234 LEU A N 1
ATOM 1856 C CA . LEU A 1 234 ? 17.987 2.616 -9.516 1.00 88.12 234 LEU A CA 1
ATOM 1857 C C . LEU A 1 234 ? 19.017 1.855 -8.674 1.00 88.12 234 LEU A C 1
ATOM 1859 O O . LEU A 1 234 ? 18.747 0.719 -8.315 1.00 88.12 234 LEU A O 1
ATOM 1863 N N . ASP A 1 235 ? 20.155 2.468 -8.329 1.00 87.25 235 ASP A N 1
ATOM 1864 C CA . ASP A 1 235 ? 21.200 1.865 -7.481 1.00 87.25 235 ASP A CA 1
ATOM 1865 C C . ASP A 1 235 ? 20.735 1.541 -6.051 1.00 87.25 235 ASP A C 1
ATOM 1867 O O . ASP A 1 235 ? 21.408 0.793 -5.347 1.00 87.25 235 ASP A O 1
ATOM 1871 N N . SER A 1 236 ? 19.569 2.052 -5.652 1.00 86.12 236 SER A N 1
ATOM 1872 C CA . SER A 1 236 ? 18.910 1.752 -4.381 1.00 86.12 236 SER A CA 1
ATOM 1873 C C . SER A 1 236 ? 17.903 0.599 -4.450 1.00 86.12 236 SER A C 1
ATOM 1875 O O . SER A 1 236 ? 17.249 0.309 -3.450 1.00 86.12 236 SER A O 1
ATOM 1877 N N . LEU A 1 237 ? 17.732 -0.040 -5.614 1.00 88.44 237 LEU A N 1
ATOM 1878 C CA . LEU A 1 237 ? 16.863 -1.207 -5.732 1.00 88.44 237 LEU A CA 1
ATOM 1879 C C . LEU A 1 237 ? 17.369 -2.358 -4.852 1.00 88.44 237 LEU A C 1
ATOM 1881 O O . LEU A 1 237 ? 18.577 -2.602 -4.800 1.00 88.44 237 LEU A O 1
ATOM 1885 N N . PRO A 1 238 ? 16.458 -3.120 -4.221 1.00 89.88 238 PRO A N 1
ATOM 1886 C CA . PRO A 1 238 ? 16.848 -4.305 -3.475 1.00 89.88 238 PRO A CA 1
ATOM 1887 C C . PRO A 1 238 ? 17.468 -5.340 -4.418 1.00 89.88 238 PRO A C 1
ATOM 1889 O O . PRO A 1 238 ? 17.156 -5.397 -5.607 1.00 89.88 238 PRO A O 1
ATOM 1892 N N . SER A 1 239 ? 18.259 -6.254 -3.858 1.00 89.88 239 SER A N 1
ATOM 1893 C CA . SER A 1 239 ? 18.839 -7.386 -4.598 1.00 89.88 239 SER A CA 1
ATOM 1894 C C . SER A 1 239 ? 17.803 -8.320 -5.238 1.00 89.88 239 SER A C 1
ATOM 1896 O O . SER A 1 239 ? 18.140 -9.091 -6.132 1.00 89.88 239 SER A O 1
ATOM 1898 N N . SER A 1 240 ? 16.545 -8.264 -4.793 1.00 90.81 240 SER A N 1
ATOM 1899 C CA . SER A 1 240 ? 15.432 -8.991 -5.396 1.00 90.81 240 SER A CA 1
ATOM 1900 C C . SER A 1 240 ? 14.141 -8.181 -5.324 1.00 90.81 240 SER A C 1
ATOM 1902 O O . SER A 1 240 ? 13.804 -7.602 -4.290 1.00 90.81 240 SER A O 1
ATOM 1904 N N . LEU A 1 241 ? 13.403 -8.165 -6.434 1.00 91.19 241 LEU A N 1
ATOM 1905 C CA . LEU A 1 241 ? 12.043 -7.626 -6.506 1.00 91.19 241 LEU A CA 1
ATOM 1906 C C . LEU A 1 241 ? 11.001 -8.744 -6.353 1.00 91.19 241 LEU A C 1
ATOM 1908 O O . LEU A 1 241 ? 11.297 -9.884 -6.739 1.00 91.19 241 LEU A O 1
ATOM 1912 N N . PRO A 1 242 ? 9.785 -8.441 -5.856 1.00 90.62 242 PRO A N 1
ATOM 1913 C CA . PRO A 1 242 ? 8.667 -9.389 -5.849 1.00 90.62 242 PRO A CA 1
ATOM 1914 C C . PRO A 1 242 ? 8.292 -9.830 -7.277 1.00 90.62 242 PRO A C 1
ATOM 1916 O O . PRO A 1 242 ? 8.948 -9.454 -8.253 1.00 90.62 242 PRO A O 1
ATOM 1919 N N . ARG A 1 243 ? 7.276 -10.688 -7.423 1.00 91.69 243 ARG A N 1
ATOM 1920 C CA . ARG A 1 243 ? 6.767 -11.134 -8.735 1.00 91.69 243 ARG A CA 1
ATOM 1921 C C . ARG A 1 243 ? 6.004 -9.998 -9.432 1.00 91.69 243 ARG A C 1
ATOM 1923 O O . ARG A 1 243 ? 4.785 -10.039 -9.532 1.00 91.69 243 ARG A O 1
ATOM 1930 N N . LEU A 1 244 ? 6.747 -8.982 -9.864 1.00 95.56 244 LEU A N 1
ATOM 1931 C CA . LEU A 1 244 ? 6.221 -7.857 -10.620 1.00 95.56 244 LEU A CA 1
ATOM 1932 C C . LEU A 1 244 ? 5.802 -8.314 -12.016 1.00 95.56 244 LEU A C 1
ATOM 1934 O O . LEU A 1 244 ? 6.496 -9.098 -12.660 1.00 95.56 244 LEU A O 1
ATOM 1938 N N . GLU A 1 245 ? 4.682 -7.777 -12.469 1.00 97.00 245 GLU A N 1
ATOM 1939 C CA . GLU A 1 245 ? 4.188 -7.877 -13.838 1.00 97.00 245 GLU A CA 1
ATOM 1940 C C . GLU A 1 245 ? 4.551 -6.603 -14.608 1.00 97.00 245 GLU A C 1
ATOM 1942 O O . GLU A 1 245 ? 4.966 -6.676 -15.764 1.00 97.00 245 GLU A O 1
ATOM 1947 N N . GLU A 1 246 ? 4.480 -5.445 -13.944 1.00 97.56 246 GLU A N 1
ATOM 1948 C CA . GLU A 1 246 ? 4.721 -4.143 -14.562 1.00 97.56 246 GLU A CA 1
ATOM 1949 C C . GLU A 1 246 ? 5.689 -3.289 -13.736 1.00 97.56 246 GLU A C 1
ATOM 1951 O O . GLU A 1 246 ? 5.598 -3.201 -12.505 1.00 97.56 246 GLU A O 1
ATOM 1956 N N . LEU A 1 247 ? 6.609 -2.620 -14.434 1.00 96.38 247 LEU A N 1
ATOM 1957 C CA . LEU A 1 247 ? 7.554 -1.681 -13.838 1.00 96.38 247 LEU A CA 1
ATOM 1958 C C . LEU A 1 247 ? 7.546 -0.355 -14.593 1.00 96.38 247 LEU A C 1
ATOM 1960 O O . LEU A 1 247 ? 7.902 -0.292 -15.768 1.00 96.38 247 LEU A O 1
ATOM 1964 N N . ARG A 1 248 ? 7.227 0.728 -13.890 1.00 95.06 248 ARG A N 1
ATOM 1965 C CA . ARG A 1 248 ? 7.263 2.088 -14.422 1.00 95.06 248 ARG A CA 1
ATOM 1966 C C . ARG A 1 248 ? 8.412 2.877 -13.818 1.00 95.06 248 ARG A C 1
ATOM 1968 O O . ARG A 1 248 ? 8.524 3.026 -12.604 1.00 95.06 248 ARG A O 1
ATOM 1975 N N . LEU A 1 249 ? 9.258 3.433 -14.673 1.00 93.75 249 LEU A N 1
ATOM 1976 C CA . LEU A 1 249 ? 10.444 4.184 -14.284 1.00 93.75 249 LEU A CA 1
ATOM 1977 C C . LEU A 1 249 ? 10.341 5.594 -14.844 1.00 93.75 249 LEU A C 1
ATOM 1979 O O . LEU A 1 249 ? 10.495 5.809 -16.043 1.00 93.75 249 LEU A O 1
ATOM 1983 N N . THR A 1 250 ? 10.115 6.576 -13.975 1.00 91.12 250 THR A N 1
ATOM 1984 C CA . THR A 1 250 ? 10.260 7.991 -14.364 1.00 91.12 250 THR A CA 1
ATOM 1985 C C . THR A 1 250 ? 11.621 8.554 -13.974 1.00 91.12 250 THR A C 1
ATOM 1987 O O . THR A 1 250 ? 11.916 9.689 -14.323 1.00 91.12 250 THR A O 1
ATOM 1990 N N . CYS A 1 251 ? 12.466 7.783 -13.284 1.00 89.81 251 CYS A N 1
ATOM 1991 C CA . CYS A 1 251 ? 13.839 8.145 -12.954 1.00 89.81 251 CYS A CA 1
ATOM 1992 C C . CYS A 1 251 ? 14.797 8.027 -14.152 1.00 89.81 251 CYS A C 1
ATOM 1994 O O . CYS A 1 251 ? 14.476 7.461 -15.198 1.00 89.81 251 CYS A O 1
ATOM 1996 N N . ARG A 1 252 ? 16.025 8.536 -13.991 1.00 90.94 252 ARG A N 1
ATOM 1997 C CA . ARG A 1 252 ? 17.086 8.353 -14.987 1.00 90.94 252 ARG A CA 1
ATOM 1998 C C . ARG A 1 252 ? 17.480 6.877 -15.064 1.00 90.94 252 ARG A C 1
ATOM 2000 O O . ARG A 1 252 ? 17.931 6.303 -14.077 1.00 90.94 252 ARG A O 1
ATOM 2007 N N . VAL A 1 253 ? 17.383 6.307 -16.261 1.00 93.00 253 VAL A N 1
ATOM 2008 C CA . VAL A 1 253 ? 17.871 4.959 -16.577 1.00 93.00 253 VAL A CA 1
ATOM 2009 C C . VAL A 1 253 ? 19.006 5.085 -17.587 1.00 93.00 253 VAL A C 1
ATOM 2011 O O . VAL A 1 253 ? 18.803 5.558 -18.707 1.00 93.00 253 VAL A O 1
ATOM 2014 N N . ASP A 1 254 ? 20.212 4.712 -17.170 1.00 92.69 254 ASP A N 1
ATOM 2015 C CA . ASP A 1 254 ? 21.379 4.573 -18.038 1.00 92.69 254 ASP A CA 1
ATOM 2016 C C . ASP A 1 254 ? 21.798 3.101 -18.153 1.00 92.69 254 ASP A C 1
ATOM 2018 O O . ASP A 1 254 ? 21.106 2.204 -17.669 1.00 92.69 254 ASP A O 1
ATOM 2022 N N . ARG A 1 255 ? 22.923 2.834 -18.826 1.00 93.62 255 ARG A N 1
ATOM 2023 C CA . ARG A 1 255 ? 23.401 1.466 -19.048 1.00 93.62 255 ARG A CA 1
ATOM 2024 C C . ARG A 1 255 ? 23.650 0.713 -17.739 1.00 93.62 255 ARG A C 1
ATOM 2026 O O . ARG A 1 255 ? 23.306 -0.458 -17.658 1.00 93.62 255 ARG A O 1
ATOM 2033 N N . ALA A 1 256 ? 24.217 1.371 -16.728 1.00 93.75 256 ALA A N 1
ATOM 2034 C CA . ALA A 1 256 ? 24.463 0.737 -15.436 1.00 93.75 256 ALA A CA 1
ATOM 2035 C C . ALA A 1 256 ? 23.140 0.419 -14.725 1.00 93.75 256 ALA A C 1
ATOM 2037 O O . ALA A 1 256 ? 22.973 -0.686 -14.217 1.00 93.75 256 ALA A O 1
ATOM 2038 N N . GLY A 1 257 ? 22.173 1.342 -14.770 1.00 93.38 257 GLY A N 1
ATOM 2039 C CA . GLY A 1 257 ? 20.824 1.107 -14.251 1.00 93.38 257 GLY A CA 1
ATOM 2040 C C . GLY A 1 257 ? 20.096 -0.048 -14.950 1.00 93.38 257 GLY A C 1
ATOM 2041 O O . GLY A 1 257 ? 19.453 -0.855 -14.285 1.00 93.38 257 GLY A O 1
ATOM 2042 N N . ALA A 1 258 ? 20.228 -0.175 -16.274 1.00 95.56 258 ALA A N 1
ATOM 2043 C CA . ALA A 1 258 ? 19.639 -1.281 -17.030 1.00 95.56 258 ALA A CA 1
ATOM 2044 C C . ALA A 1 258 ? 20.274 -2.641 -16.685 1.00 95.56 258 ALA A C 1
ATOM 2046 O O . ALA A 1 258 ? 19.557 -3.632 -16.564 1.00 95.56 258 ALA A O 1
ATOM 2047 N N . GLU A 1 259 ? 21.595 -2.697 -16.482 1.00 96.31 259 GLU A N 1
ATOM 2048 C CA . GLU A 1 259 ? 22.260 -3.926 -16.022 1.00 96.31 259 GLU A CA 1
ATOM 2049 C C . GLU A 1 259 ? 21.889 -4.284 -14.582 1.00 96.31 259 GLU A C 1
ATOM 2051 O O . GLU A 1 259 ? 21.708 -5.459 -14.269 1.00 96.31 259 GLU A O 1
ATOM 2056 N N . LEU A 1 260 ? 21.723 -3.288 -13.711 1.00 95.00 260 LEU A N 1
ATOM 2057 C CA . LEU A 1 260 ? 21.242 -3.523 -12.355 1.00 95.00 260 LEU A CA 1
ATOM 2058 C C . LEU A 1 260 ? 19.819 -4.090 -12.361 1.00 95.00 260 LEU A C 1
ATOM 2060 O O . LEU A 1 260 ? 19.558 -5.076 -11.680 1.00 95.00 260 LEU A O 1
ATOM 2064 N N . LEU A 1 261 ? 18.919 -3.522 -13.168 1.00 95.06 261 LEU A N 1
ATOM 2065 C CA . LEU A 1 261 ? 17.573 -4.068 -13.354 1.00 95.06 261 LEU A CA 1
ATOM 2066 C C . LEU A 1 261 ? 17.619 -5.514 -13.852 1.00 95.06 261 LEU A C 1
ATOM 2068 O O . LEU A 1 261 ? 16.909 -6.358 -13.314 1.00 95.06 261 LEU A O 1
ATOM 2072 N N . ALA A 1 262 ? 18.488 -5.817 -14.820 1.00 96.19 262 ALA A N 1
ATOM 2073 C CA . ALA A 1 262 ? 18.682 -7.185 -15.289 1.00 96.19 262 ALA A CA 1
ATOM 2074 C C . ALA A 1 262 ? 19.150 -8.121 -14.163 1.00 96.19 262 ALA A C 1
ATOM 2076 O O . ALA A 1 262 ? 18.617 -9.216 -14.014 1.00 96.19 262 ALA A O 1
ATOM 2077 N N . ALA A 1 263 ? 20.101 -7.683 -13.335 1.00 95.81 263 ALA A N 1
ATOM 2078 C CA . ALA A 1 263 ? 20.599 -8.469 -12.208 1.00 95.81 263 ALA A CA 1
ATOM 2079 C C . ALA A 1 263 ? 19.516 -8.729 -11.144 1.00 95.81 263 ALA A C 1
ATOM 2081 O O . ALA A 1 263 ? 19.410 -9.842 -10.636 1.00 95.81 263 ALA A O 1
ATOM 2082 N N . VAL A 1 264 ? 18.692 -7.723 -10.834 1.00 93.88 264 VAL A N 1
ATOM 2083 C CA . VAL A 1 264 ? 17.619 -7.808 -9.826 1.00 93.88 264 VAL A CA 1
ATOM 2084 C C . VAL A 1 264 ? 16.429 -8.650 -10.311 1.00 93.88 264 VAL A C 1
ATOM 2086 O O . VAL A 1 264 ? 15.775 -9.350 -9.526 1.00 93.88 264 VAL A O 1
ATOM 2089 N N . LEU A 1 265 ? 16.119 -8.594 -11.608 1.00 94.31 265 LEU A N 1
ATOM 2090 C CA . LEU A 1 265 ? 15.076 -9.424 -12.211 1.00 94.31 265 LEU A CA 1
ATOM 2091 C C . LEU A 1 265 ? 15.541 -10.874 -12.406 1.00 94.31 265 LEU A C 1
ATOM 2093 O O . LEU A 1 265 ? 14.726 -11.789 -12.249 1.00 94.31 265 LEU A O 1
ATOM 2097 N N . GLY A 1 266 ? 16.836 -11.091 -12.660 1.00 94.00 266 GLY A N 1
ATOM 2098 C CA . GLY A 1 266 ? 17.395 -12.399 -12.989 1.00 94.00 266 GLY A CA 1
ATOM 2099 C C . GLY A 1 266 ? 16.858 -12.889 -14.334 1.00 94.00 266 GLY A C 1
ATOM 2100 O O . GLY A 1 266 ? 16.826 -12.136 -15.302 1.00 94.00 266 GLY A O 1
ATOM 2101 N N . ASP A 1 267 ? 16.378 -14.132 -14.378 1.00 94.44 267 ASP A N 1
ATOM 2102 C CA . ASP A 1 267 ? 15.787 -14.729 -15.589 1.00 94.44 267 ASP A CA 1
ATOM 2103 C C . ASP A 1 267 ? 14.306 -14.356 -15.803 1.00 94.44 267 ASP A C 1
ATOM 2105 O O . ASP A 1 267 ? 13.662 -14.829 -16.742 1.00 94.44 267 ASP A O 1
ATOM 2109 N N . ARG A 1 268 ? 13.723 -13.543 -14.914 1.00 95.12 268 ARG A N 1
ATOM 2110 C CA . ARG A 1 268 ? 12.307 -13.165 -14.990 1.00 95.12 268 ARG A CA 1
ATOM 2111 C C . ARG A 1 268 ? 12.093 -12.093 -16.052 1.00 95.12 268 ARG A C 1
ATOM 2113 O O . ARG A 1 268 ? 12.805 -11.092 -16.074 1.00 95.12 268 ARG A O 1
ATOM 2120 N N . LYS A 1 269 ? 11.047 -12.272 -16.859 1.00 96.25 269 LYS A N 1
ATOM 2121 C CA . LYS A 1 269 ? 10.521 -11.234 -17.746 1.00 96.25 269 LYS A CA 1
ATOM 2122 C C . LYS A 1 269 ? 9.298 -10.570 -17.132 1.00 96.25 269 LYS A C 1
ATOM 2124 O O . LYS A 1 269 ? 8.435 -11.255 -16.589 1.00 96.25 269 LYS A O 1
ATOM 2129 N N . LEU A 1 270 ? 9.245 -9.248 -17.233 1.00 97.44 270 LEU A N 1
ATOM 2130 C CA . LEU A 1 270 ? 8.065 -8.456 -16.906 1.00 97.44 270 LEU A CA 1
ATOM 2131 C C . LEU A 1 270 ? 7.111 -8.441 -18.104 1.00 97.44 270 LEU A C 1
ATOM 2133 O O . LEU A 1 270 ? 7.556 -8.434 -19.249 1.00 97.44 270 LEU A O 1
ATOM 2137 N N . ALA A 1 271 ? 5.807 -8.367 -17.860 1.00 97.62 271 ALA A N 1
ATOM 2138 C CA . ALA A 1 271 ? 4.854 -8.147 -18.942 1.00 97.62 271 ALA A CA 1
ATOM 2139 C C . ALA A 1 271 ? 5.120 -6.789 -19.609 1.00 97.62 271 ALA A C 1
ATOM 2141 O O . ALA A 1 271 ? 5.122 -6.681 -20.834 1.00 97.62 271 ALA A O 1
ATOM 2142 N N . ARG A 1 272 ? 5.426 -5.761 -18.803 1.00 97.62 272 ARG A N 1
ATOM 2143 C CA . ARG A 1 272 ? 5.583 -4.391 -19.296 1.00 97.62 272 ARG A CA 1
ATOM 2144 C C . ARG A 1 272 ? 6.622 -3.588 -18.522 1.00 97.62 272 ARG A C 1
ATOM 2146 O O . ARG A 1 272 ? 6.644 -3.596 -17.291 1.00 97.62 272 ARG A O 1
ATOM 2153 N N . ILE A 1 273 ? 7.455 -2.845 -19.249 1.00 97.19 273 ILE A N 1
ATOM 2154 C CA . ILE A 1 273 ? 8.300 -1.782 -18.693 1.00 97.19 273 ILE A CA 1
ATOM 2155 C C . ILE A 1 273 ? 7.907 -0.455 -19.332 1.00 97.19 273 ILE A C 1
ATOM 2157 O O . ILE A 1 273 ? 7.928 -0.308 -20.554 1.00 97.19 273 ILE A O 1
ATOM 2161 N N . GLU A 1 274 ? 7.612 0.535 -18.498 1.00 95.62 274 GLU A N 1
ATOM 2162 C CA . GLU A 1 274 ? 7.328 1.895 -18.937 1.00 95.62 274 GLU A CA 1
ATOM 2163 C C . GLU A 1 274 ? 8.462 2.847 -18.564 1.00 95.62 274 GLU A C 1
ATOM 2165 O O . GLU A 1 274 ? 8.869 2.942 -17.405 1.00 95.62 274 GLU A O 1
ATOM 2170 N N . LEU A 1 275 ? 8.941 3.606 -19.545 1.00 94.19 275 LEU A N 1
ATOM 2171 C CA . LEU A 1 275 ? 10.012 4.579 -19.393 1.00 94.19 275 LEU A CA 1
ATOM 2172 C C . LEU A 1 275 ? 9.483 5.999 -19.570 1.00 94.19 275 LEU A C 1
ATOM 2174 O O . LEU A 1 275 ? 8.999 6.372 -20.640 1.00 94.19 275 LEU A O 1
ATOM 2178 N N . GLY A 1 276 ? 9.626 6.804 -18.524 1.00 90.44 276 GLY A N 1
ATOM 2179 C CA . GLY A 1 276 ? 9.360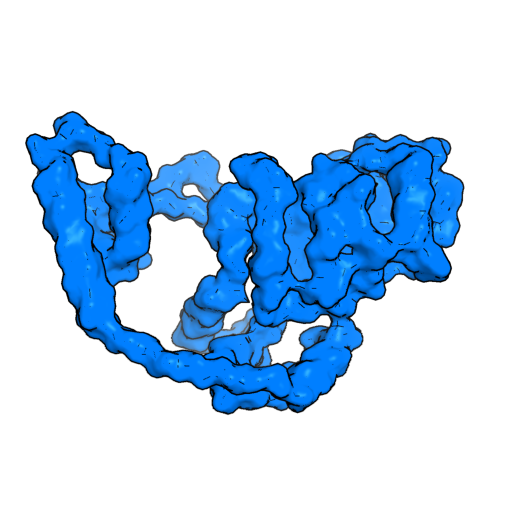 8.232 -18.582 1.00 90.44 276 GLY A CA 1
ATOM 2180 C C . GLY A 1 276 ? 10.465 8.992 -19.314 1.00 90.44 276 GLY A C 1
ATOM 2181 O O . GLY A 1 276 ? 11.540 8.467 -19.603 1.00 90.44 276 GLY A O 1
ATOM 2182 N N . HIS A 1 277 ? 10.220 10.277 -19.553 1.00 86.50 277 HIS A N 1
ATOM 2183 C CA . HIS A 1 277 ? 11.085 11.157 -20.345 1.00 86.50 277 HIS A CA 1
ATOM 2184 C C . HIS A 1 277 ? 12.542 11.292 -19.840 1.00 86.50 277 HIS A C 1
ATOM 2186 O O . HIS A 1 277 ? 13.414 11.701 -20.606 1.00 86.50 277 HIS A O 1
ATOM 2192 N N . MET A 1 278 ? 12.828 10.983 -18.566 1.00 85.00 278 MET A N 1
ATOM 2193 C CA . MET A 1 278 ? 14.193 11.028 -18.012 1.00 85.00 278 MET A CA 1
ATOM 2194 C C . MET A 1 278 ? 15.024 9.777 -18.326 1.00 85.00 278 MET A C 1
ATOM 2196 O O . MET A 1 278 ? 16.256 9.809 -18.210 1.00 85.00 278 MET A O 1
ATOM 2200 N N . ALA A 1 279 ? 14.387 8.672 -18.714 1.00 81.75 279 ALA A N 1
ATOM 2201 C CA . ALA A 1 279 ? 15.095 7.512 -19.228 1.00 81.75 279 ALA A CA 1
ATOM 2202 C C . ALA A 1 279 ? 15.683 7.875 -20.596 1.00 81.75 279 ALA A C 1
ATOM 2204 O O . ALA A 1 279 ? 15.008 8.512 -21.394 1.00 81.75 279 ALA A O 1
ATOM 2205 N N . ARG A 1 280 ? 16.939 7.504 -20.879 1.00 85.81 280 ARG A N 1
ATOM 2206 C CA . ARG A 1 280 ? 17.555 7.707 -22.203 1.00 85.81 280 ARG A CA 1
ATOM 2207 C C . ARG A 1 280 ? 17.301 6.461 -23.052 1.00 85.81 280 ARG A C 1
ATOM 2209 O O . ARG A 1 280 ? 18.167 5.582 -23.056 1.00 85.81 280 ARG A O 1
ATOM 2216 N N . PRO A 1 281 ? 16.151 6.327 -23.740 1.00 81.31 281 PRO A N 1
ATOM 2217 C CA . PRO A 1 281 ? 15.690 5.030 -24.220 1.00 81.31 281 PRO A CA 1
ATOM 2218 C C . PRO A 1 281 ? 16.664 4.473 -25.254 1.00 81.31 281 PRO A C 1
ATOM 2220 O O . PRO A 1 281 ? 16.983 3.296 -25.209 1.00 81.31 281 PRO A O 1
ATOM 2223 N N . ASP A 1 282 ? 17.244 5.326 -26.096 1.00 88.06 282 ASP A N 1
ATOM 2224 C CA . ASP A 1 282 ? 18.193 4.931 -27.144 1.00 88.06 282 ASP A CA 1
ATOM 2225 C C . ASP A 1 282 ? 19.439 4.205 -26.610 1.00 88.06 282 ASP A C 1
ATOM 2227 O O . ASP A 1 282 ? 20.045 3.413 -27.324 1.00 88.06 282 ASP A O 1
ATOM 2231 N N . VAL A 1 283 ? 19.816 4.440 -25.348 1.00 87.88 283 VAL A N 1
ATOM 2232 C CA . VAL A 1 283 ? 20.998 3.825 -24.722 1.00 87.88 283 VAL A CA 1
ATOM 2233 C C . VAL A 1 283 ? 20.675 2.472 -24.086 1.00 87.88 283 VAL A C 1
ATOM 2235 O O . VAL A 1 283 ? 21.554 1.621 -23.972 1.00 87.88 283 VAL A O 1
ATOM 2238 N N . VAL A 1 284 ? 19.432 2.275 -23.640 1.00 93.44 284 VAL A N 1
ATOM 2239 C CA . VAL A 1 284 ? 19.038 1.131 -22.797 1.00 93.44 284 VAL A CA 1
ATOM 2240 C C . VAL A 1 284 ? 17.973 0.236 -23.429 1.00 93.44 284 VAL A C 1
ATOM 2242 O O . VAL A 1 284 ? 17.703 -0.837 -22.898 1.00 93.44 284 VAL A O 1
ATOM 2245 N N . ARG A 1 285 ? 17.382 0.642 -24.561 1.00 93.50 285 ARG A N 1
ATOM 2246 C CA . ARG A 1 285 ? 16.234 -0.017 -25.204 1.00 93.50 285 ARG A CA 1
ATOM 2247 C C . ARG A 1 285 ? 16.481 -1.493 -25.465 1.00 93.50 285 ARG A C 1
ATOM 2249 O O . ARG A 1 285 ? 15.649 -2.301 -25.081 1.00 93.50 285 ARG A O 1
ATOM 2256 N N . GLU A 1 286 ? 17.603 -1.842 -26.093 1.00 95.00 286 GLU A N 1
ATOM 2257 C CA . GLU A 1 286 ? 17.916 -3.241 -26.413 1.00 95.00 286 GLU A CA 1
ATOM 2258 C C . GLU A 1 286 ? 17.981 -4.098 -25.146 1.00 95.00 286 GLU A C 1
ATOM 2260 O O . GLU A 1 286 ? 17.394 -5.175 -25.092 1.00 95.00 286 GLU A O 1
ATOM 2265 N N . ARG A 1 287 ? 18.635 -3.585 -24.098 1.00 95.38 287 ARG A N 1
ATOM 2266 C CA . ARG A 1 287 ? 18.774 -4.306 -22.835 1.00 95.38 287 ARG A CA 1
ATOM 2267 C C . ARG A 1 287 ? 17.437 -4.461 -22.116 1.00 95.38 287 ARG A C 1
ATOM 2269 O O . ARG A 1 287 ? 17.121 -5.553 -21.665 1.00 95.38 287 ARG A O 1
ATOM 2276 N N . LEU A 1 288 ? 16.635 -3.401 -22.039 1.00 95.00 288 LEU A N 1
ATOM 2277 C CA . LEU A 1 288 ? 15.330 -3.439 -21.375 1.00 95.00 288 LEU A CA 1
ATOM 2278 C C . LEU A 1 288 ? 14.297 -4.269 -22.148 1.00 95.00 288 LEU A C 1
ATOM 2280 O O . LEU A 1 288 ? 13.492 -4.953 -21.527 1.00 95.00 288 LEU A O 1
ATOM 2284 N N . ALA A 1 289 ? 14.360 -4.288 -23.481 1.00 96.19 289 ALA A N 1
ATOM 2285 C CA . ALA A 1 289 ? 13.507 -5.137 -24.315 1.00 96.19 289 ALA A CA 1
ATOM 2286 C C . ALA A 1 289 ? 13.776 -6.642 -24.118 1.00 96.19 289 ALA A C 1
ATOM 2288 O O . ALA A 1 289 ? 12.933 -7.466 -24.447 1.00 96.19 289 ALA A O 1
ATOM 2289 N N . GLN A 1 290 ? 14.933 -7.030 -23.567 1.00 96.62 290 GLN A N 1
ATOM 2290 C CA . GLN A 1 290 ? 15.188 -8.422 -23.172 1.00 96.62 290 GLN A CA 1
ATOM 2291 C C . GLN A 1 290 ? 14.508 -8.789 -21.844 1.00 96.62 290 GLN A C 1
ATOM 2293 O O . GLN A 1 290 ? 14.272 -9.971 -21.593 1.00 96.62 290 GLN A O 1
ATOM 2298 N N . LEU A 1 291 ? 14.203 -7.792 -21.006 1.00 96.75 291 LEU A N 1
ATOM 2299 C CA . LEU A 1 291 ? 13.653 -7.954 -19.656 1.00 96.75 291 LEU A CA 1
ATOM 2300 C C . LEU A 1 291 ? 12.125 -7.880 -19.612 1.00 96.75 291 LEU A C 1
ATOM 2302 O O . LEU A 1 291 ? 11.540 -8.091 -18.551 1.00 96.75 291 LEU A O 1
ATOM 2306 N N . CYS A 1 292 ? 11.474 -7.561 -20.730 1.00 97.62 292 CYS A N 1
ATOM 2307 C CA . CYS A 1 292 ? 10.026 -7.455 -20.795 1.00 97.62 292 CYS A CA 1
ATOM 2308 C C . CYS A 1 292 ? 9.452 -7.917 -22.131 1.00 97.62 292 CYS A C 1
ATOM 2310 O O . CYS A 1 292 ? 10.187 -8.063 -23.109 1.00 97.62 292 CYS A O 1
ATOM 2312 N N . ASP A 1 293 ? 8.143 -8.148 -22.153 1.00 97.75 293 ASP A N 1
ATOM 2313 C CA . ASP A 1 293 ? 7.403 -8.441 -23.381 1.00 97.75 293 ASP A CA 1
ATOM 2314 C C . ASP A 1 293 ? 6.993 -7.148 -24.107 1.00 97.75 293 ASP A C 1
ATOM 2316 O O . ASP A 1 293 ? 7.067 -7.074 -25.335 1.00 97.75 293 ASP A O 1
ATOM 2320 N N . GLU A 1 294 ? 6.637 -6.100 -23.356 1.00 97.62 294 GLU A N 1
ATOM 2321 C CA . GLU A 1 294 ? 6.293 -4.776 -23.880 1.00 97.62 294 GLU A CA 1
ATOM 2322 C C . GLU A 1 294 ? 7.170 -3.671 -23.260 1.00 97.62 294 GLU A C 1
ATOM 2324 O O . GLU A 1 294 ? 7.172 -3.461 -22.046 1.00 97.62 294 GLU A O 1
ATOM 2329 N N . LEU A 1 295 ? 7.888 -2.913 -24.099 1.00 96.62 295 LEU A N 1
ATOM 2330 C CA . LEU A 1 295 ? 8.646 -1.727 -23.682 1.00 96.62 295 LEU A CA 1
ATOM 2331 C C . LEU A 1 295 ? 7.978 -0.458 -24.219 1.00 96.62 295 LEU A C 1
ATOM 2333 O O . LEU A 1 295 ? 7.991 -0.209 -25.426 1.00 96.62 295 LEU A O 1
ATOM 2337 N N . VAL A 1 296 ? 7.454 0.372 -23.320 1.00 95.56 296 VAL A N 1
ATOM 2338 C CA . VAL A 1 296 ? 6.723 1.602 -23.657 1.00 95.56 296 VAL A CA 1
ATOM 2339 C C . VAL A 1 296 ? 7.507 2.825 -23.196 1.00 95.56 296 VAL A C 1
ATOM 2341 O O . VAL A 1 296 ? 8.068 2.849 -22.104 1.00 95.56 296 VAL A O 1
ATOM 2344 N N . THR A 1 297 ? 7.534 3.876 -24.013 1.00 92.06 297 THR A N 1
ATOM 2345 C CA . THR A 1 297 ? 8.039 5.200 -23.618 1.00 92.06 297 THR A CA 1
ATOM 2346 C C . THR A 1 297 ? 6.878 6.182 -23.543 1.00 92.06 297 THR A C 1
ATOM 2348 O O . THR A 1 297 ? 6.103 6.250 -24.495 1.00 92.06 297 THR A O 1
ATOM 2351 N N . PHE A 1 298 ? 6.777 6.967 -22.472 1.00 87.25 298 PHE A N 1
ATOM 2352 C CA . PHE A 1 298 ? 5.715 7.966 -22.300 1.00 87.25 298 PHE A CA 1
ATOM 2353 C C . PHE A 1 298 ? 6.280 9.365 -22.039 1.00 87.25 298 PHE A C 1
ATOM 2355 O O . PHE A 1 298 ? 7.417 9.531 -21.584 1.00 87.25 298 PHE A O 1
ATOM 2362 N N . THR A 1 299 ? 5.475 10.386 -22.339 1.00 80.56 299 THR A N 1
ATOM 2363 C CA . THR A 1 299 ? 5.853 11.790 -22.129 1.00 80.56 299 THR A CA 1
ATOM 2364 C C . THR A 1 299 ? 5.201 12.333 -20.863 1.00 80.56 299 THR A C 1
ATOM 2366 O O . THR A 1 299 ? 4.180 11.829 -20.407 1.00 80.56 299 THR A O 1
ATOM 2369 N N . ASP A 1 300 ? 5.785 13.371 -20.260 1.00 67.12 300 ASP A N 1
ATOM 2370 C CA . ASP A 1 300 ? 5.306 13.926 -18.984 1.00 67.12 300 ASP A CA 1
ATOM 2371 C C . ASP A 1 300 ? 3.866 14.467 -19.016 1.00 67.12 300 ASP A C 1
ATOM 2373 O O . ASP A 1 300 ? 3.260 14.650 -17.961 1.00 67.12 300 ASP A O 1
ATOM 2377 N N . ASN A 1 301 ? 3.294 14.675 -20.203 1.00 59.38 301 ASN A N 1
ATOM 2378 C CA . ASN A 1 301 ? 1.900 15.090 -20.349 1.00 59.38 301 ASN A CA 1
ATOM 2379 C C . ASN A 1 301 ? 0.897 13.982 -19.972 1.00 59.38 301 ASN A C 1
ATOM 2381 O O . ASN A 1 301 ? -0.256 14.291 -19.685 1.00 59.38 301 ASN A O 1
ATOM 2385 N N . ASP A 1 302 ? 1.338 12.724 -19.868 1.00 57.88 302 ASP A N 1
ATOM 2386 C CA . ASP A 1 302 ? 0.496 11.573 -19.507 1.00 57.88 302 ASP A CA 1
ATOM 2387 C C . ASP A 1 302 ? 0.361 11.378 -17.979 1.00 57.88 302 ASP A C 1
ATOM 2389 O O . ASP A 1 302 ? -0.145 10.364 -17.499 1.00 57.88 302 ASP A O 1
ATOM 2393 N N . ARG A 1 303 ? 0.829 12.342 -17.171 1.00 55.34 303 ARG A N 1
ATOM 2394 C CA . ARG A 1 303 ? 0.823 12.270 -15.696 1.00 55.34 303 ARG A CA 1
ATOM 2395 C C . ARG A 1 303 ? -0.558 12.381 -15.047 1.00 55.34 303 ARG A C 1
ATOM 2397 O O . ARG A 1 303 ? -0.675 12.099 -13.863 1.00 55.34 303 ARG A O 1
ATOM 2404 N N . ALA A 1 304 ? -1.582 12.822 -15.776 1.00 43.25 304 ALA A N 1
ATOM 2405 C CA . ALA A 1 304 ? -2.843 13.267 -15.178 1.00 43.25 304 ALA A CA 1
ATOM 2406 C C . ALA A 1 304 ? -3.777 12.147 -14.673 1.00 43.25 304 ALA A C 1
ATOM 2408 O O . ALA A 1 304 ? -4.838 12.457 -14.143 1.00 43.25 304 ALA A O 1
ATOM 2409 N N . THR A 1 305 ? -3.438 10.868 -14.851 1.00 46.97 305 THR A N 1
ATOM 2410 C CA . THR A 1 305 ? -4.374 9.754 -14.601 1.00 46.97 305 THR A CA 1
ATOM 2411 C C . THR A 1 305 ? -3.706 8.544 -13.957 1.00 46.97 305 THR A C 1
ATOM 2413 O O . THR A 1 305 ? -3.695 7.478 -14.553 1.00 46.97 305 THR A O 1
ATOM 2416 N N . TRP A 1 306 ? -3.152 8.702 -12.750 1.00 49.41 306 TRP A N 1
ATOM 2417 C CA . TRP A 1 306 ? -2.863 7.585 -11.836 1.00 49.41 306 TRP A CA 1
ATOM 2418 C C . TRP A 1 306 ? -3.044 8.029 -10.385 1.00 49.41 306 TRP A C 1
ATOM 2420 O O . TRP A 1 306 ? -2.482 9.092 -10.034 1.00 49.41 306 TRP A O 1
#